Protein AF-A0A925JSK7-F1 (afdb_monomer)

Radius of gyration: 20.41 Å; Cα contacts (8 Å, |Δi|>4): 545; chains: 1; bounding box: 51×41×59 Å

Solvent-accessible surface area (backbone atoms only — not comparable to full-atom values): 15254 Å² total; per-residue (Å²): 128,76,45,33,25,52,33,40,41,37,34,35,36,38,46,27,36,40,36,61,66,52,42,50,71,75,46,46,85,48,55,51,93,90,57,54,76,68,68,18,44,66,57,34,45,57,67,43,65,40,79,94,23,38,56,38,39,79,72,46,48,51,54,38,81,50,57,44,69,53,71,48,89,87,26,69,54,21,69,78,42,66,89,51,56,73,70,52,44,47,40,53,33,35,51,59,60,102,77,68,61,91,90,71,78,76,41,43,21,44,33,28,32,46,57,76,52,87,84,46,49,42,33,45,34,39,31,28,63,79,71,52,68,53,74,40,39,51,77,46,40,37,38,37,43,34,68,87,31,43,33,36,44,34,47,26,34,43,51,62,72,41,50,43,69,54,55,43,45,50,59,60,35,71,23,44,44,39,61,93,40,65,62,40,26,71,68,41,72,27,49,32,33,40,38,33,34,41,32,48,83,92,48,73,45,78,48,32,61,31,70,57,85,65,60,56,61,52,94,89,36,75,48,63,33,45,48,61,49,28,76,42,19,62,54,48,65,91,74,52,26,42,50,70,72,49,81,53,43,33,51,64,50,62,50,74,43,66,36,73,89,40,52,62,87,69,37,87,81,35,70,67,42,54,55,50,57,67,56,58,94

Structure (mmCIF, N/CA/C/O backbone):
data_AF-A0A925JSK7-F1
#
_entry.id   AF-A0A925JSK7-F1
#
loop_
_atom_site.group_PDB
_atom_site.id
_atom_site.type_symbol
_atom_site.label_atom_id
_atom_site.label_alt_id
_atom_site.label_comp_id
_atom_site.label_asym_id
_atom_site.label_entity_id
_atom_site.label_seq_id
_atom_site.pdbx_PDB_ins_code
_atom_site.Cartn_x
_atom_site.Cartn_y
_atom_site.Cartn_z
_atom_site.occupancy
_atom_site.B_iso_or_equiv
_atom_site.auth_seq_id
_atom_site.auth_comp_id
_atom_site.auth_asym_id
_atom_site.auth_atom_id
_atom_site.pdbx_PDB_model_num
ATOM 1 N N . MET A 1 1 ? -20.569 -0.096 26.406 1.00 60.56 1 MET A N 1
ATOM 2 C CA . MET A 1 1 ? -20.141 -1.317 25.693 1.00 60.56 1 MET A CA 1
ATOM 3 C C . MET A 1 1 ? -19.341 -0.853 24.487 1.00 60.56 1 MET A C 1
ATOM 5 O O . MET A 1 1 ? -19.801 0.066 23.822 1.00 60.56 1 MET A O 1
ATOM 9 N N . THR A 1 2 ? -18.126 -1.355 24.278 1.00 86.38 2 THR A N 1
ATOM 10 C CA . THR A 1 2 ? -17.277 -0.913 23.158 1.00 86.38 2 THR A CA 1
ATOM 11 C C . THR A 1 2 ? -17.566 -1.799 21.955 1.00 86.38 2 THR A C 1
ATOM 13 O O . THR A 1 2 ? -17.358 -3.004 22.052 1.00 86.38 2 THR A O 1
ATOM 16 N N . ILE A 1 3 ? -18.037 -1.217 20.849 1.00 91.69 3 ILE A N 1
ATOM 17 C CA . ILE A 1 3 ? -18.272 -1.946 19.593 1.00 91.69 3 ILE A CA 1
ATOM 18 C C . ILE A 1 3 ? -16.942 -2.524 19.097 1.00 91.69 3 ILE A C 1
ATOM 20 O O . ILE A 1 3 ? -15.920 -1.824 19.086 1.00 91.69 3 ILE A O 1
ATOM 24 N N . ARG A 1 4 ? -16.955 -3.791 18.682 1.00 95.25 4 ARG A N 1
ATOM 25 C CA . ARG A 1 4 ? -15.786 -4.496 18.146 1.00 95.25 4 ARG A CA 1
ATOM 26 C C . ARG A 1 4 ? -16.007 -4.893 16.693 1.00 95.25 4 ARG A C 1
ATOM 28 O O . ARG A 1 4 ? -17.131 -5.162 16.273 1.00 95.25 4 ARG A O 1
ATOM 35 N N . ALA A 1 5 ? -14.918 -4.923 15.940 1.00 94.12 5 ALA A N 1
ATOM 36 C CA . ALA A 1 5 ? -14.865 -5.545 14.631 1.00 94.12 5 ALA A CA 1
ATOM 37 C C . ALA A 1 5 ? -14.306 -6.963 14.783 1.00 94.12 5 ALA A C 1
ATOM 39 O O . ALA A 1 5 ? -13.197 -7.139 15.287 1.00 94.12 5 ALA A O 1
ATOM 40 N N . GLU A 1 6 ? -15.057 -7.962 14.322 1.00 95.62 6 GLU A N 1
ATOM 41 C CA . GLU A 1 6 ? -14.565 -9.337 14.190 1.00 95.62 6 GLU A CA 1
ATOM 42 C C . GLU A 1 6 ? -13.464 -9.408 13.131 1.00 95.62 6 GLU A C 1
ATOM 44 O O . GLU A 1 6 ? -12.474 -10.122 13.296 1.00 95.62 6 GLU A O 1
ATOM 49 N N . HIS A 1 7 ? -13.628 -8.637 12.053 1.00 95.50 7 HIS A N 1
ATOM 50 C CA . HIS A 1 7 ? -12.700 -8.599 10.936 1.00 95.50 7 HIS A CA 1
ATOM 51 C C . HIS A 1 7 ? -12.673 -7.217 10.282 1.00 95.50 7 HIS A C 1
ATOM 53 O O . HIS A 1 7 ? -13.720 -6.633 9.998 1.00 95.50 7 HIS A O 1
ATOM 59 N N . LEU A 1 8 ? -11.466 -6.732 10.012 1.00 94.94 8 LEU A N 1
ATOM 60 C CA . LEU A 1 8 ? -11.157 -5.574 9.188 1.00 94.94 8 LEU A CA 1
ATOM 61 C C . LEU A 1 8 ? -10.333 -6.048 7.993 1.00 94.94 8 LEU A C 1
ATOM 63 O O . LEU A 1 8 ? -9.310 -6.694 8.188 1.00 94.94 8 LEU A O 1
ATOM 67 N N . HIS A 1 9 ? -10.728 -5.655 6.786 1.00 95.06 9 HIS A N 1
ATOM 68 C CA . HIS A 1 9 ? -9.889 -5.741 5.596 1.00 95.06 9 HIS A CA 1
ATOM 69 C C . HIS A 1 9 ? -9.948 -4.406 4.860 1.00 95.06 9 HIS A C 1
ATOM 71 O O . HIS A 1 9 ? -10.989 -4.038 4.317 1.00 95.06 9 HIS A O 1
ATOM 77 N N . THR A 1 10 ? -8.833 -3.681 4.831 1.00 93.56 10 THR A N 1
ATOM 78 C CA . THR A 1 10 ? -8.739 -2.377 4.168 1.00 93.56 10 THR A CA 1
ATOM 79 C C . THR A 1 10 ? -7.712 -2.404 3.051 1.00 93.56 10 THR A C 1
ATOM 81 O O . THR A 1 10 ? -6.590 -2.855 3.244 1.00 93.56 10 THR A O 1
ATOM 84 N N . TYR A 1 11 ? -8.079 -1.850 1.901 1.00 93.62 11 TYR A N 1
ATOM 85 C CA . TYR A 1 11 ? -7.196 -1.563 0.782 1.00 93.62 11 TYR A CA 1
ATOM 86 C C . TYR A 1 11 ? -6.909 -0.062 0.747 1.00 93.62 11 TYR A C 1
ATOM 88 O O . TYR A 1 11 ? -7.823 0.749 0.581 1.00 93.62 11 TYR A O 1
ATOM 96 N N . PHE A 1 12 ? -5.636 0.303 0.873 1.00 93.69 12 PHE A N 1
ATOM 97 C CA . PHE A 1 12 ? -5.154 1.658 0.635 1.00 93.69 12 PHE A CA 1
ATOM 98 C C . PHE A 1 12 ? -4.687 1.754 -0.812 1.00 93.69 12 PHE A C 1
ATOM 100 O O . PHE A 1 12 ? -3.711 1.113 -1.203 1.00 93.69 12 PHE A O 1
ATOM 107 N N . LEU A 1 13 ? -5.416 2.524 -1.615 1.00 92.94 13 LEU A N 1
ATOM 108 C CA . LEU A 1 13 ? -5.152 2.716 -3.033 1.00 92.94 13 LEU A CA 1
ATOM 109 C C . LEU A 1 13 ? -4.464 4.062 -3.231 1.00 92.94 13 LEU A C 1
ATOM 111 O O . LEU A 1 13 ? -5.067 5.121 -3.050 1.00 92.94 13 LEU A O 1
ATOM 115 N N . LEU A 1 14 ? -3.196 4.011 -3.606 1.00 92.88 14 LEU A N 1
ATOM 116 C CA . LEU A 1 14 ? -2.387 5.167 -3.937 1.00 92.88 14 LEU A CA 1
ATOM 117 C C . LEU A 1 14 ? -2.312 5.321 -5.457 1.00 92.88 14 LEU A C 1
ATOM 119 O O . LEU A 1 14 ? -1.554 4.587 -6.098 1.00 92.88 14 LEU A O 1
ATOM 123 N N . PRO A 1 15 ? -3.050 6.269 -6.047 1.00 92.06 15 PRO A N 1
ATOM 124 C CA . PRO A 1 15 ? -2.839 6.640 -7.431 1.00 92.06 15 PRO A CA 1
ATOM 125 C C . PRO A 1 15 ? -1.613 7.550 -7.561 1.00 92.06 15 PRO A C 1
ATOM 127 O O . PRO A 1 15 ? -1.405 8.473 -6.769 1.00 92.06 15 PRO A O 1
ATOM 130 N N . PHE A 1 16 ? -0.818 7.312 -8.592 1.00 93.69 16 PHE A N 1
ATOM 131 C CA . PHE A 1 16 ? 0.353 8.108 -8.937 1.00 93.69 16 PHE A CA 1
ATOM 132 C C . PHE A 1 16 ? 0.482 8.227 -10.459 1.00 93.69 16 PHE A C 1
ATOM 134 O O . PHE A 1 16 ? -0.132 7.467 -11.206 1.00 93.69 16 PHE A O 1
ATOM 141 N N . SER A 1 17 ? 1.239 9.213 -10.917 1.00 93.81 17 SER A N 1
ATOM 142 C CA . SER A 1 17 ? 1.549 9.453 -12.320 1.00 93.81 17 SER A CA 1
ATOM 143 C C . SER A 1 17 ? 3.041 9.265 -12.509 1.00 93.81 17 SER A C 1
ATOM 145 O O . SER A 1 17 ? 3.826 9.805 -11.736 1.00 93.81 17 SER A O 1
ATOM 147 N N . ILE A 1 18 ? 3.421 8.477 -13.505 1.00 95.19 18 ILE A N 1
ATOM 148 C CA . ILE A 1 18 ? 4.803 8.282 -13.925 1.00 95.19 18 ILE A CA 1
ATOM 149 C C . ILE A 1 18 ? 5.112 9.311 -15.006 1.00 95.19 18 ILE A C 1
ATOM 151 O O . ILE A 1 18 ? 4.410 9.374 -16.022 1.00 95.19 18 ILE A O 1
ATOM 155 N N . ASP A 1 19 ? 6.190 10.066 -14.816 1.00 94.19 19 ASP A N 1
ATOM 156 C CA . ASP A 1 19 ? 6.771 10.856 -15.891 1.00 94.19 19 ASP A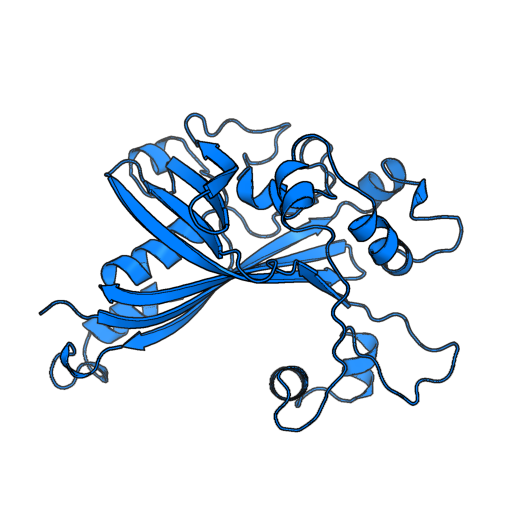 CA 1
ATOM 157 C C . ASP A 1 19 ? 7.523 9.912 -16.833 1.00 94.19 19 ASP A C 1
ATOM 159 O O . ASP A 1 19 ? 8.645 9.468 -16.581 1.00 94.19 19 ASP A O 1
ATOM 163 N N . LYS A 1 20 ? 6.856 9.553 -17.931 1.00 92.19 20 LYS A N 1
ATOM 164 C CA . LYS A 1 20 ? 7.416 8.640 -18.928 1.00 92.19 20 LYS A CA 1
ATOM 165 C C . LYS A 1 20 ? 8.646 9.222 -19.613 1.00 92.19 20 LYS A C 1
ATOM 167 O O . LYS A 1 20 ? 9.502 8.445 -20.012 1.00 92.19 20 LYS A O 1
ATOM 172 N N . GLU A 1 21 ? 8.723 10.537 -19.794 1.00 91.31 21 GLU A N 1
ATOM 173 C CA . GLU A 1 21 ? 9.876 11.156 -20.450 1.00 91.31 21 GLU A CA 1
ATOM 174 C C . GLU A 1 21 ? 11.100 11.042 -19.544 1.00 91.31 21 GLU A C 1
ATOM 176 O O . GLU A 1 21 ? 12.123 10.520 -19.988 1.00 91.31 21 GLU A O 1
ATOM 181 N N . ALA A 1 22 ? 10.946 11.383 -18.261 1.00 92.56 22 ALA A N 1
ATOM 182 C CA . ALA A 1 22 ? 11.997 11.215 -17.260 1.00 92.56 22 ALA A CA 1
ATOM 183 C C . ALA A 1 22 ? 12.446 9.748 -17.139 1.00 92.56 22 ALA A C 1
ATOM 185 O O . ALA A 1 22 ? 13.637 9.456 -17.208 1.00 92.56 22 ALA A O 1
ATOM 186 N N . VAL A 1 23 ? 11.508 8.795 -17.046 1.00 92.88 23 VAL A N 1
ATOM 187 C CA . VAL A 1 23 ? 11.852 7.363 -16.953 1.00 92.88 23 VAL A CA 1
ATOM 188 C C . VAL A 1 23 ? 12.575 6.858 -18.205 1.00 92.88 23 VAL A C 1
ATOM 190 O O . VAL A 1 23 ? 13.520 6.080 -18.091 1.00 92.88 23 VAL A O 1
ATOM 193 N N . LEU A 1 24 ? 12.153 7.276 -19.402 1.00 90.94 24 LEU A N 1
ATOM 194 C CA . LEU A 1 24 ? 12.794 6.857 -20.652 1.00 90.94 24 LEU A CA 1
ATOM 195 C C . LEU A 1 24 ? 14.204 7.443 -20.811 1.00 90.94 24 LEU A C 1
ATOM 197 O O . LEU A 1 24 ? 15.066 6.781 -21.391 1.00 90.94 24 LEU A O 1
ATOM 201 N N . GLU A 1 25 ? 14.438 8.658 -20.312 1.00 91.31 25 GLU A N 1
ATOM 202 C CA . GLU A 1 25 ? 15.768 9.273 -20.264 1.00 91.31 25 GLU A CA 1
ATOM 203 C C . GLU A 1 25 ? 16.678 8.575 -19.242 1.00 91.31 25 GLU A C 1
ATOM 205 O O . GLU A 1 25 ? 17.853 8.327 -19.521 1.00 91.31 25 GLU A O 1
ATOM 210 N N . ASP A 1 26 ? 16.122 8.212 -18.086 1.00 90.88 26 ASP A N 1
ATOM 211 C CA . ASP A 1 26 ? 16.878 7.710 -16.941 1.00 90.88 26 ASP A CA 1
ATOM 212 C C . ASP A 1 26 ? 17.165 6.209 -16.999 1.00 90.88 26 ASP A C 1
ATOM 214 O O . ASP A 1 26 ? 18.179 5.765 -16.454 1.00 90.88 26 ASP A O 1
ATOM 218 N N . HIS A 1 27 ? 16.304 5.446 -17.678 1.00 91.50 27 HIS A N 1
ATOM 219 C CA . HIS A 1 27 ? 16.385 3.986 -17.789 1.00 91.50 27 HIS A CA 1
ATOM 220 C C . HIS A 1 27 ? 16.267 3.496 -19.250 1.00 91.50 27 HIS A C 1
ATOM 222 O O . HIS A 1 27 ? 15.427 2.637 -19.567 1.00 91.50 27 HIS A O 1
ATOM 228 N N . PRO A 1 28 ? 17.091 4.014 -20.185 1.00 91.00 28 PRO A N 1
ATOM 229 C CA . PRO A 1 28 ? 16.975 3.712 -21.613 1.00 91.00 28 PRO A CA 1
ATOM 230 C C . PRO A 1 28 ? 17.219 2.230 -21.946 1.00 91.00 28 PRO A C 1
ATOM 232 O O . PRO A 1 28 ? 16.828 1.749 -23.012 1.00 91.00 28 PRO A O 1
ATOM 235 N N . GLU A 1 29 ? 17.859 1.468 -21.057 1.00 91.12 29 GLU A N 1
ATOM 236 C CA . GLU A 1 29 ? 18.175 0.055 -21.253 1.00 91.12 29 GLU A CA 1
ATOM 237 C C . GLU A 1 29 ? 16.942 -0.858 -21.351 1.00 91.12 29 GLU A C 1
ATOM 239 O O . GLU A 1 29 ? 17.018 -1.899 -22.017 1.00 91.12 29 GLU A O 1
ATOM 244 N N . PHE A 1 30 ? 15.810 -0.477 -20.745 1.00 89.75 30 PHE A N 1
ATOM 245 C CA . PHE A 1 30 ? 14.577 -1.277 -20.755 1.00 89.75 30 PHE A CA 1
ATOM 246 C C . PHE A 1 30 ? 13.696 -0.989 -21.986 1.00 89.75 30 PHE A C 1
ATOM 248 O O . PHE A 1 30 ? 12.988 -1.880 -22.475 1.00 89.75 30 PHE A O 1
ATOM 255 N N . TRP A 1 31 ? 13.817 0.209 -22.569 1.00 88.62 31 TRP A N 1
ATOM 256 C CA . TRP A 1 31 ? 13.075 0.652 -23.755 1.00 88.62 31 TRP A CA 1
ATOM 257 C C . TRP A 1 31 ? 13.986 0.813 -24.975 1.00 88.62 31 TRP A C 1
ATOM 259 O O . TRP A 1 31 ? 14.295 1.907 -25.440 1.00 88.62 31 TRP A O 1
ATOM 269 N N . LYS A 1 32 ? 14.388 -0.326 -25.550 1.00 78.81 32 LYS A N 1
ATOM 270 C CA . LYS A 1 32 ? 15.082 -0.364 -26.848 1.00 78.81 32 LYS A CA 1
ATOM 271 C C . LYS A 1 32 ? 14.172 0.141 -27.975 1.00 78.81 32 LYS A C 1
ATOM 273 O O . LYS A 1 32 ? 12.955 -0.036 -27.924 1.00 78.81 32 LYS A O 1
ATOM 278 N N . ALA A 1 33 ? 14.781 0.709 -29.019 1.00 70.75 33 ALA A N 1
ATOM 279 C CA . ALA A 1 33 ? 14.084 1.302 -30.162 1.00 70.75 33 ALA A CA 1
ATOM 280 C C . ALA A 1 33 ? 12.948 0.406 -30.701 1.00 70.75 33 ALA A C 1
ATOM 282 O O . ALA A 1 33 ? 13.185 -0.731 -31.111 1.00 70.75 33 ALA A O 1
ATOM 283 N N . GLY A 1 34 ? 11.723 0.943 -30.704 1.00 64.81 34 GLY A N 1
ATOM 284 C CA . GLY A 1 34 ? 10.525 0.288 -31.239 1.00 64.81 34 GLY A CA 1
ATOM 285 C C . GLY A 1 34 ? 9.651 -0.464 -30.227 1.00 64.81 34 GLY A C 1
ATOM 286 O O . GLY A 1 34 ? 8.607 -0.964 -30.633 1.00 64.81 34 GLY A O 1
ATOM 287 N N . ARG A 1 35 ? 10.029 -0.539 -28.942 1.00 75.38 35 ARG A N 1
ATOM 288 C CA . ARG A 1 35 ? 9.156 -1.063 -27.871 1.00 75.38 35 ARG A CA 1
ATOM 289 C C . ARG A 1 35 ? 8.123 -0.025 -27.438 1.00 75.38 35 ARG A C 1
ATOM 291 O O . ARG A 1 35 ? 8.456 1.155 -27.320 1.00 75.38 35 ARG A O 1
ATOM 298 N N . SER A 1 36 ? 6.894 -0.458 -27.162 1.00 80.25 36 SER A N 1
ATOM 299 C CA . SER A 1 36 ? 5.911 0.416 -26.521 1.00 80.25 36 SER A CA 1
ATOM 300 C C . SER A 1 36 ? 6.245 0.627 -25.042 1.00 80.25 36 SER A C 1
ATOM 302 O O . SER A 1 36 ? 7.051 -0.095 -24.451 1.00 80.25 36 SER A O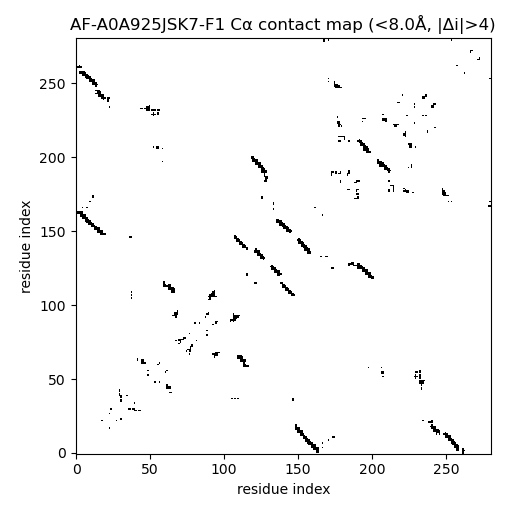 1
ATOM 304 N N . TRP A 1 37 ? 5.608 1.625 -24.420 1.00 84.81 37 TRP A N 1
ATOM 305 C CA . TRP A 1 37 ? 5.747 1.885 -22.983 1.00 84.81 37 TRP A CA 1
ATOM 306 C C . TRP A 1 37 ? 5.519 0.616 -22.149 1.00 84.81 37 TRP A C 1
ATOM 308 O O . TRP A 1 37 ? 6.332 0.273 -21.297 1.00 84.81 37 TRP A O 1
ATOM 318 N N . LEU A 1 38 ? 4.454 -0.127 -22.445 1.00 84.12 38 LEU A N 1
ATOM 319 C CA . LEU A 1 38 ? 4.066 -1.309 -21.680 1.00 84.12 38 LEU A CA 1
ATOM 320 C C . LEU A 1 38 ? 5.013 -2.497 -21.864 1.00 84.12 38 LEU A C 1
ATOM 322 O O . LEU A 1 38 ? 5.109 -3.326 -20.962 1.00 84.12 38 LEU A O 1
ATOM 326 N N . ASP A 1 39 ? 5.695 -2.589 -23.006 1.00 82.00 39 ASP A N 1
ATOM 327 C CA . ASP A 1 39 ? 6.624 -3.686 -23.294 1.00 82.00 39 ASP A CA 1
ATOM 328 C C . ASP A 1 39 ? 7.885 -3.626 -22.428 1.00 82.00 39 ASP A C 1
ATOM 330 O O . ASP A 1 39 ? 8.466 -4.663 -22.115 1.00 82.00 39 ASP A O 1
ATOM 334 N N . GLY A 1 40 ? 8.318 -2.423 -22.041 1.00 87.56 40 GLY A N 1
ATOM 335 C CA . GLY A 1 40 ? 9.474 -2.247 -21.161 1.00 87.56 40 GLY A CA 1
ATOM 336 C C . GLY A 1 40 ? 9.149 -2.385 -19.673 1.00 87.56 40 GLY A C 1
ATOM 337 O O . GLY A 1 40 ? 10.064 -2.622 -18.891 1.00 87.56 40 GLY A O 1
ATOM 338 N N . LEU A 1 41 ? 7.870 -2.305 -19.273 1.00 90.62 41 LEU A N 1
ATOM 339 C CA . LEU A 1 41 ? 7.478 -2.361 -17.858 1.00 90.62 41 LEU A CA 1
ATOM 340 C C . LEU A 1 41 ? 7.888 -3.672 -17.185 1.00 90.62 41 LEU A C 1
ATOM 342 O O . LEU A 1 41 ? 8.411 -3.642 -16.077 1.00 90.62 41 LEU A O 1
ATOM 346 N N . ASP A 1 42 ? 7.675 -4.815 -17.840 1.00 89.75 42 ASP A N 1
ATOM 347 C CA . ASP A 1 42 ? 7.987 -6.121 -17.244 1.00 89.75 42 ASP A CA 1
ATOM 348 C C . ASP A 1 42 ? 9.494 -6.251 -16.948 1.00 89.75 42 ASP A C 1
ATOM 350 O O . ASP A 1 42 ? 9.875 -6.683 -15.859 1.00 89.75 42 ASP A O 1
ATOM 354 N N . ASP A 1 43 ? 10.346 -5.814 -17.882 1.00 90.50 43 ASP A N 1
ATOM 355 C CA . ASP A 1 43 ? 11.805 -5.821 -17.715 1.00 90.50 43 ASP A CA 1
ATOM 356 C C . ASP A 1 43 ? 12.251 -4.785 -16.663 1.00 90.50 43 ASP A C 1
ATOM 358 O O . ASP A 1 43 ? 13.115 -5.072 -15.830 1.00 90.50 43 ASP A O 1
ATOM 362 N N . TRP A 1 44 ? 11.636 -3.598 -16.666 1.00 93.00 44 TRP A N 1
ATOM 363 C CA . TRP A 1 44 ? 11.943 -2.512 -15.735 1.00 93.00 44 TRP A CA 1
ATOM 364 C C . TRP A 1 44 ? 11.594 -2.880 -14.293 1.00 93.00 44 TRP A C 1
ATOM 366 O O . TRP A 1 44 ? 12.454 -2.811 -13.420 1.00 93.00 44 TRP A O 1
ATOM 376 N N . LEU A 1 45 ? 10.381 -3.376 -14.033 1.00 93.00 45 LEU A N 1
ATOM 377 C CA . LEU A 1 45 ? 9.956 -3.795 -12.692 1.00 93.00 45 LEU A CA 1
ATOM 378 C C . LEU A 1 45 ? 10.734 -5.018 -12.176 1.00 93.00 45 LEU A C 1
ATOM 380 O O . LEU A 1 45 ? 10.844 -5.209 -10.963 1.00 93.00 45 LEU A O 1
ATOM 384 N N . ALA A 1 46 ? 11.276 -5.845 -13.074 1.00 88.88 46 ALA A N 1
ATOM 385 C CA . ALA A 1 46 ? 12.113 -6.984 -12.709 1.00 88.88 46 ALA A CA 1
ATOM 386 C C . ALA A 1 46 ? 13.564 -6.595 -12.373 1.00 88.88 46 ALA A C 1
ATOM 388 O O . ALA A 1 46 ? 14.210 -7.295 -11.588 1.00 88.88 46 ALA A O 1
ATOM 389 N N . GLY A 1 47 ? 14.088 -5.524 -12.980 1.00 83.06 47 GLY A N 1
ATOM 390 C CA . GLY A 1 47 ? 15.515 -5.191 -12.950 1.00 83.06 47 GLY A CA 1
ATOM 391 C C . GLY A 1 47 ? 15.885 -3.884 -12.247 1.00 83.06 47 GLY A C 1
ATOM 392 O O . GLY A 1 47 ? 16.967 -3.804 -11.659 1.00 83.06 47 GLY A O 1
ATOM 393 N N . ALA A 1 48 ? 15.026 -2.866 -12.287 1.00 88.06 48 ALA A N 1
ATOM 394 C CA . ALA A 1 48 ? 15.326 -1.552 -11.734 1.00 88.06 48 ALA A CA 1
ATOM 395 C C . ALA A 1 48 ? 15.135 -1.528 -10.218 1.00 88.06 48 ALA A C 1
ATOM 397 O O . ALA A 1 48 ? 14.063 -1.814 -9.684 1.00 88.06 48 ALA A O 1
ATOM 398 N N . VAL A 1 49 ? 16.207 -1.166 -9.513 1.00 87.94 49 VAL A N 1
ATOM 399 C CA . VAL A 1 49 ? 16.202 -1.024 -8.057 1.00 87.94 49 VAL A CA 1
ATOM 400 C C . VAL A 1 49 ? 17.034 0.184 -7.670 1.00 87.94 49 VAL A C 1
ATOM 402 O O . VAL A 1 49 ? 18.271 0.150 -7.708 1.00 87.94 49 VAL A O 1
ATOM 405 N N . HIS A 1 50 ? 16.363 1.233 -7.209 1.00 84.19 50 HIS A N 1
ATOM 406 C CA . HIS A 1 50 ? 17.024 2.395 -6.641 1.00 84.19 50 HIS A CA 1
ATOM 407 C C . HIS A 1 50 ? 17.690 2.045 -5.317 1.00 84.19 50 HIS A C 1
ATOM 409 O O . HIS A 1 50 ? 17.103 1.423 -4.426 1.00 84.19 50 HIS A O 1
ATOM 415 N N . ARG A 1 51 ? 18.953 2.466 -5.166 1.00 77.00 51 ARG A N 1
ATOM 416 C CA . ARG A 1 51 ? 19.792 2.100 -4.009 1.00 77.00 51 ARG A CA 1
ATOM 417 C C . ARG A 1 51 ? 19.155 2.483 -2.673 1.00 77.00 51 ARG A C 1
ATOM 419 O O . ARG A 1 51 ? 19.308 1.737 -1.711 1.00 77.00 51 ARG A O 1
ATOM 426 N N . GLY A 1 52 ? 18.423 3.599 -2.629 1.00 76.88 52 GLY A N 1
ATOM 427 C CA . GLY A 1 52 ? 17.737 4.079 -1.425 1.00 76.88 52 GLY A CA 1
ATOM 428 C C . GLY A 1 52 ? 16.609 3.169 -0.927 1.00 76.88 52 GLY A C 1
ATOM 429 O O . GLY A 1 52 ? 16.249 3.244 0.243 1.00 76.88 52 GLY A O 1
ATOM 430 N N . TYR A 1 53 ? 16.086 2.281 -1.776 1.00 83.06 53 TYR A N 1
ATOM 431 C CA . TYR A 1 53 ? 14.905 1.455 -1.491 1.00 83.06 53 TYR A CA 1
ATOM 432 C C . TYR A 1 53 ? 15.183 -0.053 -1.574 1.00 83.06 53 TYR A C 1
ATOM 434 O O . TYR A 1 53 ? 14.274 -0.879 -1.494 1.00 83.06 53 TYR A O 1
ATOM 442 N N . ARG A 1 54 ? 16.461 -0.428 -1.684 1.00 87.19 54 ARG A N 1
ATOM 443 C CA . ARG A 1 54 ? 16.913 -1.806 -1.914 1.00 87.19 54 ARG A CA 1
ATOM 444 C C . ARG A 1 54 ? 16.485 -2.803 -0.828 1.00 87.19 54 ARG A C 1
ATOM 446 O O . ARG A 1 54 ? 16.279 -3.967 -1.140 1.00 87.19 54 ARG A O 1
ATOM 453 N N . SER A 1 55 ? 16.286 -2.361 0.416 1.00 91.88 55 SER A N 1
ATOM 454 C CA . SER A 1 55 ? 15.898 -3.246 1.528 1.00 91.88 55 SER A CA 1
ATOM 455 C C . SER A 1 55 ? 14.592 -4.008 1.264 1.00 91.88 55 SER A C 1
ATOM 457 O O . SER A 1 55 ? 14.515 -5.209 1.531 1.00 91.88 55 SER A O 1
ATOM 459 N N . VAL A 1 56 ? 13.582 -3.344 0.687 1.00 92.94 56 VAL A N 1
ATOM 460 C CA . VAL A 1 56 ? 12.311 -3.992 0.323 1.00 92.94 56 VAL A CA 1
ATOM 461 C C . VAL A 1 56 ? 12.533 -5.030 -0.773 1.00 92.94 56 VAL A C 1
ATOM 463 O O . VAL A 1 56 ? 12.089 -6.167 -0.625 1.00 92.94 56 VAL A O 1
ATOM 466 N N . PHE A 1 57 ? 13.275 -4.674 -1.823 1.00 93.62 57 PHE A N 1
ATOM 467 C CA . PHE A 1 57 ? 13.613 -5.593 -2.910 1.00 93.62 57 PHE A CA 1
ATOM 468 C C . PHE A 1 57 ? 14.384 -6.825 -2.413 1.00 93.62 57 PHE A C 1
ATOM 470 O O . PHE A 1 57 ? 14.042 -7.948 -2.766 1.00 93.62 57 PHE A O 1
ATOM 477 N N . ASP A 1 58 ? 15.377 -6.652 -1.540 1.00 93.50 58 ASP A N 1
ATOM 478 C CA . ASP A 1 58 ? 16.194 -7.763 -1.039 1.00 93.50 58 ASP A CA 1
ATOM 479 C C . ASP A 1 58 ? 15.374 -8.768 -0.195 1.00 93.50 58 ASP A C 1
ATOM 481 O O . ASP A 1 58 ? 15.722 -9.948 -0.119 1.00 93.50 58 ASP A O 1
ATOM 485 N N . HIS A 1 59 ? 14.272 -8.328 0.430 1.00 94.25 59 HIS A N 1
ATOM 486 C CA . HIS A 1 59 ? 13.440 -9.178 1.291 1.00 94.25 59 HIS A CA 1
ATOM 487 C C . HIS A 1 59 ? 12.161 -9.703 0.628 1.00 94.25 59 HIS A C 1
ATOM 489 O O . HIS A 1 59 ? 11.739 -10.811 0.975 1.00 94.25 59 HIS A O 1
ATOM 495 N N . LEU A 1 60 ? 11.542 -8.934 -0.273 1.00 93.62 60 LEU A N 1
ATOM 496 C CA . LEU A 1 60 ? 10.287 -9.279 -0.960 1.00 93.62 60 LEU A CA 1
ATOM 497 C C . LEU A 1 60 ? 10.495 -9.679 -2.431 1.00 93.62 60 LEU A C 1
ATOM 499 O O . LEU A 1 60 ? 9.679 -10.406 -2.994 1.00 93.62 60 LEU A O 1
ATOM 503 N N . GLY A 1 61 ? 11.603 -9.264 -3.045 1.00 93.50 61 GLY A N 1
ATOM 504 C CA . GLY A 1 61 ? 11.937 -9.529 -4.441 1.00 93.50 61 GLY A CA 1
ATOM 505 C C . GLY A 1 61 ? 11.355 -8.516 -5.429 1.00 93.50 61 GLY A C 1
ATOM 506 O O . GLY A 1 61 ? 10.975 -7.398 -5.077 1.00 93.50 61 GLY A O 1
ATOM 507 N N . ALA A 1 62 ? 11.312 -8.937 -6.694 1.00 94.25 62 ALA A N 1
ATOM 508 C CA . ALA A 1 62 ? 10.766 -8.154 -7.794 1.00 94.25 62 ALA A CA 1
ATOM 509 C C . ALA A 1 62 ? 9.227 -8.168 -7.815 1.00 94.25 62 ALA A C 1
ATOM 511 O O . ALA A 1 62 ? 8.602 -9.169 -7.444 1.00 94.25 62 ALA A O 1
ATOM 512 N N . TRP A 1 63 ? 8.622 -7.096 -8.332 1.00 95.44 63 TRP A N 1
ATOM 513 C CA . TRP A 1 63 ? 7.221 -7.111 -8.747 1.00 95.44 63 TRP A CA 1
ATOM 514 C C . TRP A 1 63 ? 7.037 -8.139 -9.866 1.00 95.44 63 TRP A C 1
ATOM 516 O O . TRP A 1 63 ? 7.814 -8.198 -10.817 1.00 95.44 63 TRP A O 1
ATOM 526 N N . LYS A 1 64 ? 6.008 -8.977 -9.747 1.00 92.94 64 LYS A N 1
ATOM 527 C CA . LYS A 1 64 ? 5.722 -10.054 -10.698 1.00 92.94 64 LYS A CA 1
ATOM 528 C C . LYS A 1 64 ? 4.425 -9.768 -11.416 1.00 92.94 64 LYS A C 1
ATOM 530 O O . LYS A 1 64 ? 3.420 -9.479 -10.771 1.00 92.94 64 LYS A O 1
ATOM 535 N N . ARG A 1 65 ? 4.431 -9.897 -12.739 1.00 90.12 65 ARG A N 1
ATOM 536 C CA . ARG A 1 65 ? 3.217 -9.739 -13.535 1.00 90.12 65 ARG A CA 1
ATOM 537 C C . ARG A 1 65 ? 2.157 -10.750 -13.103 1.00 90.12 65 ARG A C 1
ATOM 539 O O . ARG A 1 65 ? 2.431 -11.943 -12.974 1.00 90.12 65 ARG A O 1
ATOM 546 N N . HIS A 1 66 ? 0.949 -10.257 -12.878 1.00 84.88 66 HIS A N 1
ATOM 547 C CA . HIS A 1 66 ? -0.196 -11.013 -12.399 1.00 84.88 66 HIS A CA 1
ATOM 548 C C . HIS A 1 66 ? -1.397 -10.745 -13.299 1.00 84.88 66 HIS A C 1
ATOM 550 O O . HIS A 1 66 ? -2.314 -10.002 -12.958 1.00 84.88 66 HIS A O 1
ATOM 556 N N . ALA A 1 67 ? -1.359 -11.347 -14.484 1.00 77.38 67 ALA A N 1
ATOM 557 C CA . ALA A 1 67 ? -2.458 -11.258 -15.427 1.00 77.38 67 ALA A CA 1
ATOM 558 C C . ALA A 1 67 ? -3.630 -12.152 -14.993 1.00 77.38 67 ALA A C 1
ATOM 560 O O . ALA A 1 67 ? -3.443 -13.271 -14.502 1.00 77.38 67 ALA A O 1
ATOM 561 N N . TYR A 1 68 ? -4.849 -11.683 -15.239 1.00 70.44 68 TYR A N 1
ATOM 562 C CA . TYR A 1 68 ? -6.069 -12.452 -15.066 1.00 70.44 68 TYR A CA 1
ATOM 563 C C . TYR A 1 68 ? -6.072 -13.634 -16.037 1.00 70.44 68 TYR A C 1
ATOM 565 O O . TYR A 1 68 ? -6.088 -13.468 -17.258 1.00 70.44 68 TYR A O 1
ATOM 573 N N . THR A 1 69 ? -6.021 -14.839 -15.479 1.00 65.50 69 THR A N 1
ATOM 574 C CA . THR A 1 69 ? -5.941 -16.107 -16.225 1.00 65.50 69 THR A CA 1
ATOM 575 C C . THR A 1 69 ? -7.208 -16.944 -16.095 1.00 65.50 69 THR A C 1
ATOM 577 O O . THR A 1 69 ? -7.465 -17.796 -16.943 1.00 65.50 69 THR A O 1
ATOM 580 N N . ASP A 1 70 ? -8.014 -16.681 -15.066 1.00 60.53 70 ASP A N 1
ATOM 581 C CA . ASP A 1 70 ? -9.242 -17.405 -14.765 1.00 60.53 70 ASP A CA 1
ATOM 582 C C . ASP A 1 70 ? -10.440 -16.446 -14.805 1.00 60.53 70 ASP A C 1
ATOM 584 O O . ASP A 1 70 ? -10.476 -15.452 -14.082 1.00 60.53 70 ASP A O 1
ATOM 588 N N . PHE A 1 71 ? -11.420 -16.749 -15.656 1.00 62.75 71 PHE A N 1
ATOM 589 C CA . PHE A 1 71 ? -12.680 -16.012 -15.815 1.00 62.75 71 PHE A CA 1
ATOM 590 C C . PHE A 1 71 ? -13.899 -16.899 -15.516 1.00 62.75 71 PHE A C 1
ATOM 592 O O . PHE A 1 71 ? -14.975 -16.683 -16.076 1.00 62.75 71 PHE A O 1
ATOM 599 N N . THR A 1 72 ? -13.731 -17.938 -14.696 1.00 57.50 72 THR A N 1
ATOM 600 C CA . THR A 1 72 ? -14.847 -18.728 -14.160 1.00 57.50 72 THR A CA 1
ATOM 601 C C . THR A 1 72 ? -15.768 -17.861 -13.299 1.00 57.50 72 THR A C 1
ATOM 603 O O . THR A 1 72 ? -15.341 -16.840 -12.776 1.00 57.50 72 THR A O 1
ATOM 606 N N . LEU A 1 73 ? -17.040 -18.254 -13.144 1.00 52.91 73 LEU A N 1
ATOM 607 C CA . LEU A 1 73 ? -18.043 -17.508 -12.356 1.00 52.91 73 LEU A CA 1
ATOM 608 C C . LEU A 1 73 ? -17.582 -17.179 -10.922 1.00 52.91 73 LEU A C 1
ATOM 610 O O . LEU A 1 73 ? -17.985 -16.157 -10.367 1.00 52.91 73 LEU A O 1
ATOM 614 N N . ASP A 1 74 ? -16.717 -18.025 -10.364 1.00 56.12 74 ASP A N 1
ATOM 615 C CA . ASP A 1 74 ? -16.182 -17.907 -9.008 1.00 56.12 74 ASP A CA 1
ATOM 616 C C . ASP A 1 74 ? -14.844 -17.148 -8.950 1.00 56.12 74 ASP A C 1
ATOM 618 O O . ASP A 1 74 ? -14.308 -16.910 -7.867 1.00 56.12 74 ASP A O 1
ATOM 622 N N . SER A 1 75 ? -14.282 -16.752 -10.097 1.00 59.44 75 SER A N 1
ATOM 623 C CA . SER A 1 75 ? -13.014 -16.035 -10.138 1.00 59.44 75 SER A CA 1
ATOM 624 C C . SER A 1 75 ? -13.202 -14.561 -9.779 1.00 59.44 75 SER A C 1
ATOM 626 O O . SER A 1 75 ? -14.161 -13.898 -10.187 1.00 59.44 75 SER A O 1
ATOM 628 N N . ARG A 1 76 ? -12.224 -14.008 -9.054 1.00 60.38 76 ARG A N 1
ATOM 629 C CA . ARG A 1 76 ? -12.173 -12.574 -8.725 1.00 60.38 76 ARG A CA 1
ATOM 630 C C . ARG A 1 76 ? -12.237 -11.706 -9.989 1.00 60.38 76 ARG A C 1
ATOM 632 O O . ARG A 1 76 ? -12.989 -10.742 -10.042 1.00 60.38 76 ARG A O 1
ATOM 639 N N . ALA A 1 77 ? -11.542 -12.130 -11.048 1.00 59.16 77 ALA A N 1
ATOM 640 C CA . ALA A 1 77 ? -11.557 -11.462 -12.347 1.00 59.16 77 ALA A CA 1
ATOM 641 C C . ALA A 1 77 ? -12.953 -11.434 -12.984 1.00 59.16 77 ALA A C 1
ATOM 643 O O . ALA A 1 77 ? -13.325 -10.458 -13.630 1.00 59.16 77 ALA A O 1
ATOM 644 N N . TYR A 1 78 ? -13.739 -12.502 -12.834 1.00 55.16 78 TYR A N 1
ATOM 645 C CA . TYR A 1 78 ? -15.097 -12.541 -13.355 1.00 55.16 78 TYR A CA 1
ATOM 646 C C . TYR A 1 78 ? -16.018 -11.618 -12.564 1.00 55.16 78 TYR A C 1
ATOM 648 O O . TYR A 1 78 ? -16.740 -10.847 -13.185 1.00 55.16 78 TYR A O 1
ATOM 656 N N . GLN A 1 79 ? -15.977 -11.632 -11.231 1.00 61.38 79 GLN A N 1
ATOM 657 C CA . GLN A 1 79 ? -16.834 -10.754 -10.423 1.00 61.38 79 GLN A CA 1
ATOM 658 C C . GLN A 1 79 ? -16.539 -9.267 -10.666 1.00 61.38 79 GLN A C 1
ATOM 660 O O . GLN A 1 79 ? -17.472 -8.480 -10.828 1.00 61.38 79 GLN A O 1
ATOM 665 N N . ASP A 1 80 ? -15.262 -8.911 -10.810 1.00 58.91 80 ASP A N 1
ATOM 666 C CA . ASP A 1 80 ? -14.832 -7.532 -11.059 1.00 58.91 80 ASP A CA 1
ATOM 667 C C . ASP A 1 80 ? -15.127 -7.072 -12.503 1.00 58.91 80 ASP A C 1
ATOM 669 O O . ASP A 1 80 ? -15.255 -5.875 -12.770 1.00 58.91 80 ASP A O 1
ATOM 673 N N . MET A 1 81 ? -15.251 -8.005 -13.461 1.00 61.59 81 MET A N 1
ATOM 674 C CA . MET A 1 81 ? -15.270 -7.683 -14.896 1.00 61.59 81 MET A CA 1
ATOM 675 C C . MET A 1 81 ? -16.467 -8.248 -15.681 1.00 61.59 81 MET A C 1
ATOM 677 O O . MET A 1 81 ? -16.540 -8.053 -16.901 1.00 61.59 81 MET A O 1
ATOM 681 N N . ALA A 1 82 ? -17.418 -8.924 -15.023 1.00 58.06 82 ALA A N 1
ATOM 682 C CA . ALA A 1 82 ? -18.556 -9.616 -15.645 1.00 58.06 82 ALA A CA 1
ATOM 683 C C . ALA A 1 82 ? -19.378 -8.706 -16.570 1.00 58.06 82 ALA A C 1
ATOM 685 O O . ALA A 1 82 ? -19.878 -9.157 -17.601 1.00 58.06 82 ALA A O 1
ATOM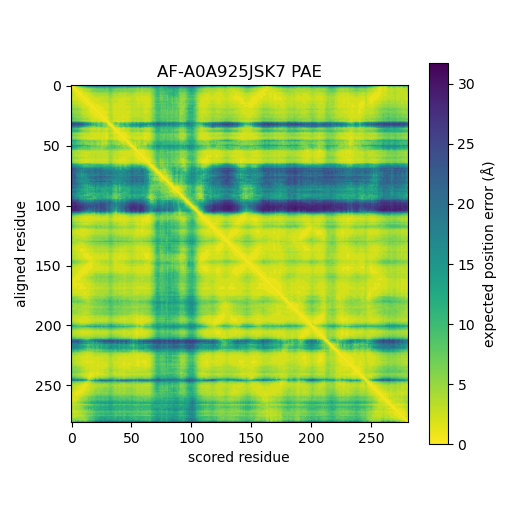 686 N N . TYR A 1 83 ? -19.454 -7.417 -16.245 1.00 56.56 83 TYR A N 1
ATOM 687 C CA . TYR A 1 83 ? -20.232 -6.422 -16.982 1.00 56.56 83 TYR A CA 1
ATOM 688 C C . TYR A 1 83 ? -19.552 -5.916 -18.265 1.00 56.56 83 TYR A C 1
ATOM 690 O O . TYR A 1 83 ? -20.214 -5.335 -19.123 1.00 56.56 83 TYR A O 1
ATOM 698 N N . PHE A 1 84 ? -18.246 -6.147 -18.443 1.00 58.19 84 PHE A N 1
ATOM 699 C CA . PHE A 1 84 ? -17.522 -5.709 -19.638 1.00 58.19 84 PHE A CA 1
ATOM 700 C C . PHE A 1 84 ? -17.577 -6.763 -20.745 1.00 58.19 84 PHE A C 1
ATOM 702 O O . PHE A 1 84 ? -17.388 -7.954 -20.493 1.00 58.19 84 PHE A O 1
ATOM 709 N N . HIS A 1 85 ? -17.766 -6.334 -21.997 1.00 63.81 85 HIS A N 1
ATOM 710 C CA . HIS A 1 85 ? -17.646 -7.222 -23.156 1.00 63.81 85 HIS A CA 1
ATOM 711 C C . HIS A 1 85 ? -16.219 -7.793 -23.253 1.00 63.81 85 HIS A C 1
ATOM 713 O O . HIS A 1 85 ? -15.247 -7.095 -22.965 1.00 63.81 85 HIS A O 1
ATOM 719 N N . ARG A 1 86 ? -16.063 -9.036 -23.724 1.00 63.88 86 ARG A N 1
ATOM 720 C CA . ARG A 1 86 ? -14.766 -9.743 -23.826 1.00 63.88 86 ARG A CA 1
ATOM 721 C C . ARG A 1 86 ? -13.665 -8.921 -24.515 1.00 63.88 86 ARG A C 1
ATOM 723 O O . ARG A 1 86 ? -12.516 -8.919 -24.090 1.00 63.88 86 ARG A O 1
ATOM 730 N N . PHE A 1 87 ? -14.032 -8.168 -25.551 1.00 59.84 87 PHE A N 1
ATOM 731 C CA . PHE A 1 87 ? -13.126 -7.250 -26.254 1.00 59.84 87 PHE A CA 1
ATOM 732 C C . PHE A 1 87 ? -12.573 -6.136 -25.349 1.00 59.84 87 PHE A C 1
ATOM 734 O O . PHE A 1 87 ? -11.385 -5.833 -25.421 1.00 59.84 87 PHE A O 1
ATOM 741 N N . VAL A 1 88 ? -13.426 -5.554 -24.498 1.00 62.16 88 VAL A N 1
ATOM 742 C CA . VAL A 1 88 ? -13.055 -4.518 -23.522 1.00 62.16 88 VAL A CA 1
ATOM 743 C C . VAL A 1 88 ? -12.155 -5.124 -22.455 1.00 62.16 88 VAL A C 1
ATOM 745 O O . VAL A 1 88 ? -11.107 -4.558 -22.174 1.00 62.16 88 VAL A O 1
ATOM 748 N N . ARG A 1 89 ? -12.492 -6.321 -21.950 1.00 67.19 89 ARG A N 1
ATOM 749 C CA . ARG A 1 89 ? -11.645 -7.060 -20.999 1.00 67.19 89 ARG A CA 1
ATOM 750 C C . ARG A 1 89 ? -10.218 -7.229 -21.528 1.00 67.19 89 ARG A C 1
ATOM 752 O O . ARG A 1 89 ? -9.277 -6.889 -20.832 1.00 67.19 89 ARG A O 1
ATOM 759 N N . ARG A 1 90 ? -10.067 -7.668 -22.782 1.00 62.53 90 ARG A N 1
ATOM 760 C CA . ARG A 1 90 ? -8.760 -7.921 -23.417 1.00 62.53 90 ARG A CA 1
ATOM 761 C C . ARG A 1 90 ? -7.954 -6.658 -23.746 1.00 62.53 90 ARG A C 1
ATOM 763 O O . ARG A 1 90 ? -6.733 -6.726 -23.773 1.00 62.53 90 ARG A O 1
ATOM 770 N N . ILE A 1 91 ? -8.608 -5.541 -24.075 1.00 63.41 91 ILE A N 1
ATOM 771 C CA . ILE A 1 91 ? -7.905 -4.283 -24.393 1.00 63.41 91 ILE A CA 1
ATOM 772 C C . ILE A 1 91 ? -7.555 -3.508 -23.135 1.00 63.41 91 ILE A C 1
ATOM 774 O O . ILE A 1 91 ? -6.503 -2.890 -23.094 1.00 63.41 91 ILE A O 1
ATOM 778 N N . PHE A 1 92 ? -8.438 -3.484 -22.142 1.00 66.12 92 PHE A N 1
ATOM 779 C CA . PHE A 1 92 ? -8.267 -2.612 -20.985 1.00 66.12 92 PHE A CA 1
ATOM 780 C C . PHE A 1 92 ? -7.637 -3.295 -19.785 1.00 66.12 92 PHE A C 1
ATOM 782 O O . PHE A 1 92 ? -7.105 -2.583 -18.948 1.00 66.12 92 PHE A O 1
ATOM 789 N N . PHE A 1 93 ? -7.702 -4.620 -19.673 1.00 70.00 93 PHE A N 1
ATOM 790 C CA . PHE A 1 93 ? -7.224 -5.342 -18.500 1.00 70.00 93 PHE A CA 1
ATOM 791 C C . PHE A 1 93 ? -6.180 -6.382 -18.897 1.00 70.00 93 PHE A C 1
ATOM 793 O O . PHE A 1 93 ? -6.261 -6.985 -19.970 1.00 70.00 93 PHE A O 1
ATOM 800 N N . ASP A 1 94 ? -5.214 -6.618 -18.007 1.00 70.31 94 ASP A N 1
ATOM 801 C CA . ASP A 1 94 ? -4.153 -7.603 -18.223 1.00 70.31 94 ASP A CA 1
ATOM 802 C C . ASP A 1 94 ? -4.728 -9.023 -18.141 1.00 70.31 94 ASP A C 1
ATOM 804 O O . ASP A 1 94 ? -4.733 -9.643 -17.084 1.00 70.31 94 ASP A O 1
ATOM 808 N N . ALA A 1 95 ? -5.288 -9.511 -19.245 1.00 68.56 95 ALA A N 1
ATOM 809 C CA . ALA A 1 95 ? -6.020 -10.768 -19.340 1.00 68.56 95 ALA A CA 1
ATOM 810 C C . ALA A 1 95 ? -5.338 -11.727 -20.326 1.00 68.56 95 ALA A C 1
ATOM 812 O O . ALA A 1 95 ? -5.142 -11.388 -21.496 1.00 68.56 95 ALA A O 1
ATOM 813 N N . ILE A 1 96 ? -5.015 -12.944 -19.880 1.00 65.62 96 ILE A N 1
ATOM 814 C CA . ILE A 1 96 ? -4.477 -14.004 -20.743 1.00 65.62 96 ILE A CA 1
ATOM 815 C C . ILE A 1 96 ? -5.642 -14.853 -21.254 1.00 65.62 96 ILE A C 1
ATOM 817 O O . ILE A 1 96 ? -6.322 -15.520 -20.478 1.00 65.62 96 ILE A O 1
ATOM 821 N N . GLU A 1 97 ? -5.856 -14.872 -22.573 1.00 62.25 97 GLU A N 1
ATOM 822 C CA . GLU A 1 97 ? -6.821 -15.773 -23.209 1.00 62.25 97 GLU A CA 1
ATOM 823 C C . GLU A 1 97 ? -6.117 -16.878 -24.016 1.00 62.25 97 GLU A C 1
ATOM 825 O O . GLU A 1 97 ? -5.307 -16.569 -24.893 1.00 62.25 97 GLU A O 1
ATOM 830 N N . PRO A 1 98 ? -6.487 -18.162 -23.840 1.00 55.66 98 PRO A N 1
ATOM 831 C CA . PRO A 1 98 ? -5.820 -19.300 -24.488 1.00 55.66 98 PRO A CA 1
ATOM 832 C C . PRO A 1 98 ? -6.018 -19.396 -26.017 1.00 55.66 98 PRO A C 1
ATOM 834 O O . PRO A 1 98 ? -5.562 -20.353 -26.636 1.00 55.66 98 PRO A O 1
ATOM 837 N N . ARG A 1 99 ? -6.708 -18.436 -26.652 1.00 54.09 99 ARG A N 1
ATOM 838 C CA . ARG A 1 99 ? -6.971 -18.401 -28.108 1.00 54.09 99 ARG A CA 1
ATOM 839 C C . ARG A 1 99 ? -6.732 -17.027 -28.747 1.00 54.09 99 ARG A C 1
ATOM 841 O O . ARG A 1 99 ? -7.348 -16.711 -29.764 1.00 54.09 99 ARG A O 1
ATOM 848 N N . ALA A 1 100 ? -5.884 -16.188 -28.157 1.00 52.47 100 ALA A N 1
ATOM 849 C CA . ALA A 1 100 ? -5.477 -14.945 -28.805 1.00 52.47 100 ALA A CA 1
ATOM 850 C C . ALA A 1 100 ? -4.576 -15.257 -30.018 1.00 52.47 100 ALA A C 1
ATOM 852 O O . ALA A 1 100 ? -3.570 -15.951 -29.884 1.00 52.47 100 ALA A O 1
ATOM 853 N N . GLN A 1 101 ? -4.951 -14.777 -31.209 1.00 49.44 101 GLN A N 1
ATOM 854 C CA . GLN A 1 101 ? -4.095 -14.859 -32.396 1.00 49.44 101 GLN A CA 1
ATOM 855 C C . GLN A 1 101 ? -2.825 -14.022 -32.186 1.00 49.44 101 GLN A C 1
ATOM 857 O O . GLN A 1 101 ? -2.890 -12.904 -31.666 1.00 49.44 101 GLN A O 1
ATOM 862 N N . ALA A 1 102 ? -1.680 -14.571 -32.599 1.00 43.22 102 ALA A N 1
ATOM 863 C CA . ALA A 1 102 ? -0.402 -13.871 -32.595 1.00 43.22 102 ALA A CA 1
ATOM 864 C C . ALA A 1 102 ? -0.507 -12.599 -33.454 1.00 43.22 102 ALA A C 1
ATOM 866 O O . ALA A 1 102 ? -0.858 -12.676 -34.629 1.00 43.22 102 ALA A O 1
ATOM 867 N N . GLY A 1 103 ? -0.226 -11.440 -32.854 1.00 52.28 103 GLY A N 1
ATOM 868 C CA . GLY A 1 103 ? -0.255 -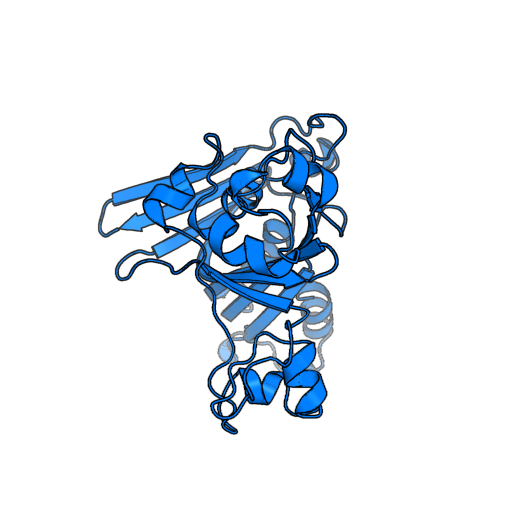10.138 -33.530 1.00 52.28 103 GLY A CA 1
ATOM 869 C C . GLY A 1 103 ? -1.379 -9.193 -33.096 1.00 52.28 103 GLY A C 1
ATOM 870 O O . GLY A 1 103 ? -1.331 -8.021 -33.452 1.00 52.28 103 GLY A O 1
ATOM 871 N N . GLU A 1 104 ? -2.349 -9.634 -32.286 1.00 50.47 104 GLU A N 1
ATOM 872 C CA . GLU A 1 104 ? -3.368 -8.734 -31.728 1.00 50.47 104 GLU A CA 1
ATOM 873 C C . GLU A 1 104 ? -3.181 -8.460 -30.220 1.00 50.47 104 GLU A C 1
ATOM 875 O O . GLU A 1 104 ? -3.512 -9.302 -29.379 1.00 50.47 104 GLU A O 1
ATOM 880 N N . LYS A 1 105 ? -2.821 -7.199 -29.930 1.00 54.94 105 LYS A N 1
ATOM 881 C CA . LYS A 1 105 ? -3.168 -6.357 -28.760 1.00 54.94 105 LYS A CA 1
ATOM 882 C C . LYS A 1 105 ? -2.254 -6.306 -27.532 1.00 54.94 105 LYS A C 1
ATOM 884 O O . LYS A 1 105 ? -2.150 -7.247 -26.750 1.00 54.94 105 LYS A O 1
ATOM 889 N N . GLU A 1 106 ? -1.772 -5.087 -27.300 1.00 59.28 106 GLU A N 1
ATOM 890 C CA . GLU A 1 106 ? -1.322 -4.551 -26.017 1.00 59.28 106 GLU A CA 1
ATOM 891 C C . GLU A 1 106 ? -2.536 -4.270 -25.114 1.00 59.28 106 GLU A C 1
ATOM 893 O O . GLU A 1 106 ? -3.493 -3.615 -25.529 1.00 59.28 106 GLU A O 1
ATOM 898 N N . SER A 1 107 ? -2.518 -4.788 -23.884 1.00 67.50 107 SER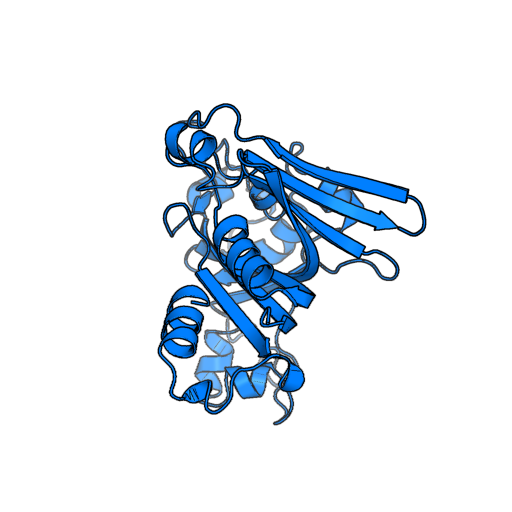 A N 1
ATOM 899 C CA . SER A 1 107 ? -3.474 -4.380 -22.848 1.00 67.50 107 SER A CA 1
ATOM 900 C C . SER A 1 107 ? -3.083 -3.000 -22.345 1.00 67.50 107 SER A C 1
ATOM 902 O O . SER A 1 107 ? -1.935 -2.823 -21.973 1.00 67.50 107 SER A O 1
ATOM 904 N N . LEU A 1 108 ? -4.018 -2.060 -22.239 1.00 79.75 108 LEU A N 1
ATOM 905 C CA . LEU A 1 108 ? -3.790 -0.709 -21.720 1.00 79.75 108 LEU A CA 1
ATOM 906 C C . LEU A 1 108 ? -3.509 -0.664 -20.209 1.00 79.75 108 LEU A C 1
ATOM 908 O O . LEU A 1 108 ? -3.232 0.413 -19.686 1.00 79.75 108 LEU A O 1
ATOM 912 N N . LEU A 1 109 ? -3.580 -1.806 -19.524 1.00 83.56 109 LEU A N 1
ATOM 913 C CA . LEU A 1 109 ? -3.252 -1.979 -18.113 1.00 83.56 109 LEU A CA 1
ATOM 914 C C . LEU A 1 109 ? -2.396 -3.233 -17.921 1.00 83.56 109 LEU A C 1
ATOM 916 O O . LEU A 1 109 ? -2.671 -4.284 -18.505 1.00 83.56 109 LEU A O 1
ATOM 920 N N . ARG A 1 110 ? -1.402 -3.142 -17.046 1.00 87.56 110 ARG A N 1
ATOM 921 C CA . ARG A 1 110 ? -0.632 -4.269 -16.520 1.00 87.56 110 ARG A CA 1
ATOM 922 C C . ARG A 1 110 ? -0.847 -4.369 -15.021 1.00 87.56 110 ARG A C 1
ATOM 924 O O . ARG A 1 110 ? -0.811 -3.356 -14.326 1.00 87.56 110 ARG A O 1
ATOM 931 N N . ALA A 1 111 ? -1.094 -5.581 -14.544 1.00 88.44 111 ALA A N 1
ATOM 932 C CA . ALA A 1 111 ? -1.255 -5.858 -13.126 1.00 88.44 111 ALA A CA 1
ATOM 933 C C . ALA A 1 111 ? -0.033 -6.623 -12.620 1.00 88.44 111 ALA A C 1
ATOM 935 O O . ALA A 1 111 ? 0.452 -7.548 -13.271 1.00 88.44 111 ALA A O 1
ATOM 936 N N . TYR A 1 112 ? 0.449 -6.246 -11.445 1.00 93.19 112 TYR A N 1
ATOM 937 C CA . TYR A 1 112 ? 1.596 -6.848 -10.787 1.00 93.19 112 TYR A CA 1
ATOM 938 C C . TYR A 1 112 ? 1.269 -7.137 -9.328 1.00 93.19 112 TYR A C 1
ATOM 940 O O . TYR A 1 112 ? 0.462 -6.450 -8.701 1.00 93.19 112 TYR A O 1
ATOM 948 N N . ILE A 1 113 ? 1.937 -8.144 -8.780 1.00 94.19 113 ILE A N 1
ATOM 949 C CA . ILE A 1 113 ? 1.921 -8.475 -7.359 1.00 94.19 113 ILE A CA 1
ATOM 950 C C . ILE A 1 113 ? 3.343 -8.463 -6.817 1.00 94.19 113 ILE A C 1
ATOM 952 O O . ILE A 1 113 ? 4.279 -8.893 -7.497 1.00 94.19 113 ILE A O 1
ATOM 956 N N . LEU A 1 114 ? 3.495 -8.018 -5.576 1.00 95.38 114 LEU A N 1
ATOM 957 C CA . LEU A 1 114 ? 4.723 -8.215 -4.819 1.00 95.38 114 LEU A CA 1
ATOM 958 C C . LEU A 1 114 ? 4.449 -9.311 -3.783 1.00 95.38 114 LEU A C 1
ATOM 960 O O . LEU A 1 114 ? 3.774 -9.048 -2.786 1.00 95.38 114 LEU A O 1
ATOM 964 N N . PRO A 1 115 ? 4.878 -10.563 -4.032 1.00 92.94 115 PRO A N 1
ATOM 965 C CA . PRO A 1 115 ? 4.528 -11.670 -3.157 1.00 92.94 115 PRO A CA 1
ATOM 966 C C . PRO A 1 115 ? 5.220 -11.522 -1.801 1.00 92.94 115 PRO A C 1
ATOM 968 O O . PRO A 1 115 ? 6.432 -11.329 -1.727 1.00 92.94 115 PRO A O 1
ATOM 971 N N . ILE A 1 116 ? 4.455 -11.683 -0.724 1.00 94.44 116 ILE A N 1
ATOM 972 C CA . ILE A 1 116 ? 5.017 -11.833 0.618 1.00 94.44 116 ILE A CA 1
ATOM 973 C C . ILE A 1 116 ? 5.548 -13.272 0.721 1.00 94.44 116 ILE A C 1
ATOM 975 O O . ILE A 1 116 ? 4.773 -14.205 0.496 1.00 94.44 116 ILE A O 1
ATOM 979 N N . PRO A 1 117 ? 6.849 -13.492 0.997 1.00 93.25 117 PRO A N 1
ATOM 980 C CA . PRO A 1 117 ? 7.405 -14.841 1.037 1.00 93.25 117 PRO A CA 1
ATOM 981 C C . PRO A 1 117 ? 6.726 -15.719 2.094 1.00 93.25 117 PRO A C 1
ATOM 983 O O . PRO A 1 117 ? 6.451 -15.259 3.202 1.00 93.25 117 PRO A O 1
ATOM 986 N N . GLU A 1 118 ? 6.513 -16.996 1.773 1.00 90.75 118 GLU A N 1
ATOM 987 C CA . GLU A 1 118 ? 5.916 -17.959 2.703 1.00 90.75 118 GLU A CA 1
ATOM 988 C C . GLU A 1 118 ? 6.680 -18.023 4.036 1.00 90.75 118 GLU A C 1
ATOM 990 O O . GLU A 1 118 ? 7.911 -17.940 4.085 1.00 90.75 118 GLU A O 1
ATOM 995 N N . GLY A 1 119 ? 5.937 -18.159 5.137 1.00 91.62 119 GLY A N 1
ATOM 996 C CA . GLY A 1 119 ? 6.505 -18.187 6.487 1.00 91.62 119 GLY A CA 1
ATOM 997 C C . GLY A 1 119 ? 7.032 -16.837 6.987 1.00 91.62 119 GLY A C 1
ATOM 998 O O . GLY A 1 119 ? 7.639 -16.789 8.061 1.00 91.62 119 GLY A O 1
ATOM 999 N N . ARG A 1 120 ? 6.810 -15.746 6.241 1.00 95.06 120 ARG A N 1
ATOM 1000 C CA . ARG A 1 120 ? 7.092 -14.377 6.678 1.00 95.06 120 ARG A CA 1
ATOM 1001 C C . ARG A 1 120 ? 5.809 -13.577 6.835 1.00 95.06 120 ARG A C 1
ATOM 1003 O O . ARG A 1 120 ? 4.865 -13.741 6.069 1.00 95.06 120 ARG A O 1
ATOM 1010 N N . THR A 1 121 ? 5.826 -12.661 7.792 1.00 96.50 121 THR A N 1
ATOM 1011 C CA . THR A 1 121 ? 4.749 -11.694 8.006 1.00 96.50 121 THR A CA 1
ATOM 1012 C C . THR A 1 121 ? 5.274 -10.307 7.687 1.00 96.50 121 THR A C 1
ATOM 1014 O O . THR A 1 121 ? 6.326 -9.916 8.196 1.00 96.50 121 THR A O 1
ATOM 1017 N N . LEU A 1 122 ? 4.565 -9.576 6.831 1.00 97.81 122 LEU A N 1
ATOM 1018 C CA . LEU A 1 122 ? 4.842 -8.175 6.546 1.00 97.81 122 LEU A CA 1
ATOM 1019 C C . LEU A 1 122 ? 3.873 -7.319 7.360 1.00 97.81 122 LEU A C 1
ATOM 1021 O O . LEU A 1 122 ? 2.665 -7.515 7.291 1.00 97.81 122 LEU A O 1
ATOM 1025 N N . GLU A 1 123 ? 4.398 -6.383 8.136 1.00 97.62 123 GLU A N 1
ATOM 1026 C CA . GLU A 1 123 ? 3.623 -5.594 9.087 1.00 97.62 123 GLU A CA 1
ATOM 1027 C C . GLU A 1 123 ? 3.860 -4.105 8.836 1.00 97.62 123 GLU A C 1
ATOM 1029 O O . GLU A 1 123 ? 5.001 -3.664 8.661 1.00 97.62 123 GLU A O 1
ATOM 1034 N N . LEU A 1 124 ? 2.776 -3.334 8.844 1.00 97.12 124 LEU A N 1
ATOM 1035 C CA . LEU A 1 124 ? 2.798 -1.881 8.786 1.00 97.12 124 LEU A CA 1
ATOM 1036 C C . LEU A 1 124 ? 2.425 -1.339 10.166 1.00 97.12 124 LEU A C 1
ATOM 1038 O O . LEU A 1 124 ? 1.334 -1.595 10.670 1.00 97.12 124 LEU A O 1
ATOM 1042 N N . GLU A 1 125 ? 3.334 -0.602 10.793 1.00 96.31 125 GLU A N 1
ATOM 1043 C CA . GLU A 1 125 ? 3.092 0.075 12.066 1.00 96.31 125 GLU A CA 1
ATOM 1044 C C . GLU A 1 125 ? 3.040 1.584 11.851 1.00 96.31 125 GLU A C 1
ATOM 1046 O O . GLU A 1 125 ? 3.845 2.147 11.108 1.00 96.31 125 GLU A O 1
ATOM 1051 N N . SER A 1 126 ? 2.099 2.245 12.513 1.00 95.31 126 SER A N 1
ATOM 1052 C CA . SER A 1 126 ? 1.983 3.696 12.516 1.00 95.31 126 SER A CA 1
ATOM 1053 C C . SER A 1 126 ? 1.743 4.214 13.926 1.00 95.31 126 SER A C 1
ATOM 1055 O O . SER A 1 126 ? 1.121 3.539 14.748 1.00 95.31 126 SER A O 1
ATOM 1057 N N . GLU A 1 127 ? 2.246 5.418 14.189 1.00 95.12 127 GLU A N 1
ATOM 1058 C CA . GLU A 1 127 ? 2.083 6.152 15.441 1.00 95.12 127 GLU A CA 1
ATOM 1059 C C . GLU A 1 127 ? 1.753 7.625 15.152 1.00 95.12 127 GLU A C 1
ATOM 1061 O O . GLU A 1 127 ? 2.265 8.197 14.185 1.00 95.12 127 GLU A O 1
ATOM 1066 N N . ASP A 1 128 ? 0.916 8.239 15.992 1.00 93.31 128 ASP A N 1
ATOM 1067 C CA . ASP A 1 128 ? 0.635 9.678 16.005 1.00 93.31 128 ASP A CA 1
ATOM 1068 C C . ASP A 1 128 ? 1.304 10.392 17.199 1.00 93.31 128 ASP A C 1
ATOM 1070 O O . ASP A 1 128 ? 1.791 9.775 18.146 1.00 93.31 128 ASP A O 1
ATOM 1074 N N . ALA A 1 129 ? 1.337 11.728 17.178 1.00 91.19 129 ALA A N 1
ATOM 1075 C CA . ALA A 1 129 ? 1.990 12.515 18.231 1.00 91.19 129 ALA A CA 1
ATOM 1076 C C . ALA A 1 129 ? 1.308 12.445 19.612 1.00 91.19 129 ALA A C 1
ATOM 1078 O O . ALA A 1 129 ? 1.871 12.928 20.595 1.00 91.19 129 ALA A O 1
ATOM 1079 N N . HIS A 1 130 ? 0.107 11.874 19.702 1.00 92.81 130 HIS A N 1
ATOM 1080 C CA . HIS A 1 130 ? -0.648 11.711 20.942 1.00 92.81 130 HIS A CA 1
ATOM 1081 C C . HIS A 1 130 ? -0.567 10.278 21.497 1.00 92.81 130 HIS A C 1
ATOM 1083 O O . HIS A 1 130 ? -1.246 9.961 22.475 1.00 92.81 130 HIS A O 1
ATOM 1089 N N . GLY A 1 131 ? 0.279 9.423 20.913 1.00 90.38 131 GLY A N 1
ATOM 1090 C CA . GLY A 1 131 ? 0.503 8.047 21.354 1.00 90.38 131 GLY A CA 1
ATOM 1091 C C . GLY A 1 131 ? -0.507 7.039 20.800 1.00 90.38 131 GLY A C 1
ATOM 1092 O O . GLY A 1 131 ? -0.474 5.870 21.196 1.00 90.38 131 GLY A O 1
ATOM 1093 N N . GLY A 1 132 ? -1.393 7.455 19.889 1.00 92.81 132 GLY A N 1
ATOM 1094 C CA . GLY A 1 132 ? -2.188 6.528 19.095 1.00 92.81 132 GLY A CA 1
ATOM 1095 C C . GLY A 1 132 ? -1.262 5.680 18.232 1.00 92.81 132 GLY A C 1
ATOM 1096 O O . GLY A 1 132 ? -0.338 6.201 17.610 1.00 92.81 132 GLY A O 1
ATOM 1097 N N . ARG A 1 133 ? -1.477 4.363 18.227 1.00 95.50 133 ARG A N 1
ATOM 1098 C CA . ARG A 1 133 ? -0.662 3.416 17.463 1.00 95.50 133 ARG A CA 1
ATOM 1099 C C . ARG A 1 133 ? -1.488 2.247 16.961 1.00 95.50 133 ARG A C 1
ATOM 1101 O O . ARG A 1 133 ? -2.348 1.730 17.677 1.00 95.50 133 ARG A O 1
ATOM 1108 N N . ALA A 1 134 ? -1.161 1.771 15.769 1.00 96.19 134 ALA A N 1
ATOM 1109 C CA . ALA A 1 134 ? -1.638 0.490 15.275 1.00 96.19 134 ALA A CA 1
ATOM 1110 C C . ALA A 1 134 ? -0.536 -0.214 14.494 1.00 96.19 134 ALA A C 1
ATOM 1112 O O . ALA A 1 134 ? 0.248 0.419 13.789 1.00 96.19 134 ALA A O 1
ATOM 1113 N N . LYS A 1 135 ? -0.512 -1.535 14.629 1.00 96.38 135 LYS A N 1
ATOM 1114 C CA . LYS A 1 135 ? 0.322 -2.440 13.854 1.00 96.38 135 LYS A CA 1
ATOM 1115 C C . LYS A 1 135 ? -0.625 -3.380 13.133 1.00 96.38 135 LYS A C 1
ATOM 1117 O O . LYS A 1 135 ? -1.457 -3.988 13.799 1.00 96.38 135 LYS A O 1
ATOM 1122 N N . VAL A 1 136 ? -0.528 -3.427 11.811 1.00 96.81 136 VAL A N 1
ATOM 1123 C CA . VAL A 1 136 ? -1.435 -4.200 10.966 1.00 96.81 136 VAL A CA 1
ATOM 1124 C C . VAL A 1 136 ? -0.670 -5.136 10.043 1.00 96.81 136 VAL A C 1
ATOM 1126 O O . VAL A 1 136 ? 0.412 -4.791 9.556 1.00 96.81 136 VAL A O 1
ATOM 1129 N N . ASN A 1 137 ? -1.232 -6.310 9.779 1.00 97.19 137 ASN A N 1
ATOM 1130 C CA . ASN A 1 137 ? -0.664 -7.251 8.819 1.00 97.19 137 ASN A CA 1
ATOM 1131 C C . ASN A 1 137 ? -0.961 -6.798 7.390 1.00 97.19 137 ASN A C 1
ATOM 1133 O O . ASN A 1 137 ? -2.118 -6.601 7.029 1.00 97.19 137 ASN A O 1
ATOM 1137 N N . VAL A 1 138 ? 0.074 -6.675 6.560 1.00 97.62 138 VAL A N 1
ATOM 1138 C CA . VAL A 1 138 ? -0.076 -6.482 5.116 1.00 97.62 138 VAL A CA 1
ATOM 1139 C C . VAL A 1 138 ? -0.354 -7.845 4.492 1.00 97.62 138 VAL A C 1
ATOM 1141 O O . VAL A 1 138 ? 0.457 -8.760 4.615 1.00 97.62 138 VAL A O 1
ATOM 1144 N N . THR A 1 139 ? -1.493 -7.988 3.824 1.00 95.31 139 THR A N 1
ATOM 1145 C CA . THR A 1 139 ? -1.952 -9.266 3.255 1.00 95.31 139 THR A CA 1
ATOM 1146 C C . THR A 1 139 ? -1.819 -9.326 1.742 1.00 95.31 139 THR A C 1
ATOM 1148 O O . THR A 1 139 ? -1.691 -10.410 1.176 1.00 95.31 139 THR A O 1
ATOM 1151 N N . SER A 1 140 ? -1.815 -8.175 1.068 1.00 94.12 140 SER A N 1
ATOM 1152 C CA . SER A 1 140 ? -1.663 -8.107 -0.382 1.00 94.12 140 SER A CA 1
ATOM 1153 C C . SER A 1 140 ? -1.000 -6.803 -0.810 1.00 94.12 140 SER A C 1
ATOM 1155 O O . SER A 1 140 ? -1.344 -5.724 -0.332 1.00 94.12 140 SER A O 1
ATOM 1157 N N . LEU A 1 141 ? -0.076 -6.914 -1.763 1.00 96.44 141 LEU A N 1
ATOM 1158 C CA . LEU A 1 141 ? 0.565 -5.798 -2.447 1.00 96.44 141 LEU A CA 1
ATOM 1159 C C . LEU A 1 141 ? 0.322 -5.960 -3.942 1.00 96.44 141 LEU A C 1
ATOM 1161 O O . LEU A 1 141 ? 0.786 -6.931 -4.548 1.00 96.44 141 LEU A O 1
ATOM 1165 N N . GLN A 1 142 ? -0.420 -5.025 -4.525 1.00 94.50 142 GLN A N 1
ATOM 1166 C CA . GLN A 1 142 ? -0.740 -5.028 -5.950 1.00 94.50 142 GLN A CA 1
ATOM 1167 C C . GLN A 1 142 ? -0.353 -3.699 -6.575 1.00 94.50 142 GLN A C 1
ATOM 1169 O O . GLN A 1 142 ? -0.396 -2.655 -5.928 1.00 94.50 142 GLN A O 1
ATOM 1174 N N . LEU A 1 143 ? 0.007 -3.746 -7.846 1.00 94.88 143 LEU A N 1
ATOM 1175 C CA . LEU A 1 143 ? 0.365 -2.577 -8.619 1.00 94.88 143 LEU A CA 1
ATOM 1176 C C . LEU A 1 143 ? -0.307 -2.664 -9.984 1.00 94.88 143 LEU A C 1
ATOM 1178 O O . LEU A 1 143 ? -0.166 -3.657 -10.693 1.00 94.88 143 LEU A O 1
ATOM 1182 N N . PHE A 1 144 ? -1.029 -1.615 -10.352 1.00 91.25 144 PHE A N 1
ATOM 1183 C CA . PHE A 1 144 ? -1.685 -1.491 -11.647 1.00 91.25 144 PHE A CA 1
ATOM 1184 C C . PHE A 1 144 ? -1.028 -0.353 -12.412 1.00 91.25 144 PHE A C 1
ATOM 1186 O O . PHE A 1 144 ? -1.021 0.766 -11.914 1.00 91.25 144 PHE A O 1
ATOM 1193 N N . LEU A 1 145 ? -0.481 -0.620 -13.595 1.00 92.25 145 LEU A N 1
ATOM 1194 C CA . LEU A 1 145 ? 0.169 0.380 -14.442 1.00 92.25 145 LEU A CA 1
ATOM 1195 C C . LEU A 1 145 ? -0.581 0.512 -15.762 1.00 92.25 145 LEU A C 1
ATOM 1197 O O . LEU A 1 145 ? -0.783 -0.470 -16.474 1.00 92.25 145 LEU A O 1
ATOM 1201 N N . PHE A 1 146 ? -0.985 1.731 -16.089 1.00 88.62 146 PHE A N 1
ATOM 1202 C CA . PHE A 1 146 ? -1.738 2.063 -17.287 1.00 88.62 146 PHE A CA 1
ATOM 1203 C C . PHE A 1 146 ? -0.802 2.559 -18.399 1.00 88.62 146 PHE A C 1
ATOM 1205 O O . PHE A 1 146 ? 0.236 3.174 -18.152 1.00 88.62 146 PHE A O 1
ATOM 1212 N N . ALA A 1 147 ? -1.197 2.353 -19.656 1.00 86.69 147 ALA A N 1
ATOM 1213 C CA . ALA A 1 147 ? -0.430 2.755 -20.840 1.00 86.69 147 ALA A CA 1
ATOM 1214 C C . ALA A 1 147 ? -0.138 4.266 -20.905 1.00 86.69 147 ALA A C 1
ATOM 1216 O O . ALA A 1 147 ? 0.835 4.713 -21.517 1.00 86.69 147 ALA A O 1
ATOM 1217 N N . ASN A 1 148 ? -0.995 5.075 -20.283 1.00 87.38 148 ASN A N 1
ATOM 1218 C CA . ASN A 1 148 ? -0.837 6.522 -20.232 1.00 87.38 148 ASN A CA 1
ATOM 1219 C C . ASN A 1 148 ? 0.193 6.990 -19.187 1.00 87.38 148 ASN A C 1
ATOM 1221 O O . ASN A 1 148 ? 0.535 8.165 -19.221 1.00 87.38 148 ASN A O 1
ATOM 1225 N N . GLY A 1 149 ? 0.722 6.102 -18.338 1.00 89.38 149 GLY A N 1
ATOM 1226 C CA . GLY A 1 149 ? 1.659 6.442 -17.262 1.00 89.38 149 GLY A CA 1
ATOM 1227 C C . GLY A 1 149 ? 1.008 6.559 -15.882 1.00 89.38 149 GLY A C 1
ATOM 1228 O O . GLY A 1 149 ? 1.713 6.762 -14.903 1.00 89.38 149 GLY A O 1
ATOM 1229 N N . ILE A 1 150 ? -0.311 6.390 -15.759 1.00 90.88 150 ILE A N 1
ATOM 1230 C CA . ILE A 1 150 ? -0.963 6.334 -14.444 1.00 90.88 150 ILE A CA 1
ATOM 1231 C C . ILE A 1 150 ? -0.667 4.991 -13.775 1.00 90.88 150 ILE A C 1
ATOM 1233 O O . ILE A 1 150 ? -0.657 3.949 -14.429 1.00 90.88 150 ILE A O 1
ATOM 1237 N N . GLY A 1 151 ? -0.452 5.010 -12.466 1.00 91.62 151 GLY A N 1
ATOM 1238 C CA . GLY A 1 151 ? -0.262 3.840 -11.626 1.00 91.62 151 GLY A CA 1
ATOM 1239 C C . GLY A 1 151 ? -1.200 3.844 -10.420 1.00 91.62 151 GLY A C 1
ATOM 1240 O O . GLY A 1 151 ? -1.599 4.900 -9.936 1.00 91.62 151 GLY A O 1
ATOM 1241 N N . ILE A 1 152 ? -1.554 2.661 -9.918 1.00 93.31 152 ILE A N 1
ATOM 1242 C CA . ILE A 1 152 ? -2.230 2.483 -8.629 1.00 93.31 152 ILE A CA 1
ATOM 1243 C C . ILE A 1 152 ? -1.457 1.445 -7.825 1.00 93.31 152 ILE A C 1
ATOM 1245 O O . ILE A 1 152 ? -1.441 0.268 -8.187 1.00 93.31 152 ILE A O 1
ATOM 1249 N N . LEU A 1 153 ? -0.849 1.870 -6.719 1.00 95.06 153 LEU A N 1
ATOM 1250 C CA . LEU A 1 153 ? -0.310 0.977 -5.697 1.00 95.06 153 LEU A CA 1
ATOM 1251 C C . LEU A 1 153 ? -1.429 0.641 -4.706 1.00 95.06 153 LEU A C 1
ATOM 1253 O O . LEU A 1 153 ? -2.006 1.533 -4.090 1.00 95.06 153 LEU A O 1
ATOM 1257 N N . SER A 1 154 ? -1.727 -0.641 -4.539 1.00 95.31 154 SER A N 1
ATOM 1258 C CA . SER A 1 154 ? -2.683 -1.148 -3.559 1.00 95.31 154 SER A CA 1
ATOM 1259 C C . SER A 1 154 ? -1.945 -1.868 -2.437 1.00 95.31 154 SER A C 1
ATOM 1261 O O . SER A 1 154 ? -1.232 -2.845 -2.682 1.00 95.31 154 SER A O 1
ATOM 1263 N N . VAL A 1 155 ? -2.138 -1.394 -1.208 1.00 96.69 155 VAL A N 1
ATOM 1264 C CA . VAL A 1 155 ? -1.656 -2.042 0.015 1.00 96.69 155 VAL A CA 1
ATOM 1265 C C . VAL A 1 155 ? -2.870 -2.504 0.807 1.00 96.69 155 VAL A C 1
ATOM 1267 O O . VAL A 1 155 ? -3.616 -1.683 1.339 1.00 96.69 155 VAL A O 1
ATOM 1270 N N . ALA A 1 156 ? -3.084 -3.815 0.859 1.00 95.62 156 ALA A N 1
ATOM 1271 C CA . ALA A 1 156 ? -4.158 -4.413 1.635 1.00 95.62 156 ALA A CA 1
ATOM 1272 C C . ALA A 1 156 ? -3.655 -4.812 3.021 1.00 95.62 156 ALA A C 1
ATOM 1274 O O . ALA A 1 156 ? -2.576 -5.399 3.148 1.00 95.62 156 ALA A O 1
ATOM 1275 N N . VAL A 1 157 ? -4.452 -4.514 4.041 1.00 96.69 157 VAL A N 1
ATOM 1276 C CA . VAL A 1 157 ? -4.194 -4.897 5.425 1.00 96.69 157 VAL A CA 1
ATOM 1277 C C . VAL A 1 157 ? -5.396 -5.618 6.013 1.00 96.69 157 VAL A C 1
ATOM 1279 O O . VAL A 1 157 ? -6.539 -5.288 5.685 1.00 96.69 157 VAL A O 1
ATOM 1282 N N . GLU A 1 158 ? -5.139 -6.570 6.904 1.00 95.50 158 GLU A N 1
ATOM 1283 C CA . GLU A 1 158 ? -6.181 -7.269 7.654 1.00 95.50 158 GLU A CA 1
ATOM 1284 C C . GLU A 1 158 ? -5.888 -7.273 9.150 1.00 95.50 158 GLU A C 1
ATOM 1286 O O . GLU A 1 158 ? -4.747 -7.456 9.565 1.00 95.50 158 GLU A O 1
ATOM 1291 N N . GLU A 1 159 ? -6.943 -7.129 9.949 1.00 96.19 159 GLU A N 1
ATOM 1292 C CA . GLU A 1 159 ? -6.910 -7.286 11.402 1.00 96.19 159 GLU A CA 1
ATOM 1293 C C . GLU A 1 159 ? -8.193 -7.951 11.909 1.00 96.19 159 GLU A C 1
ATOM 1295 O O . GLU A 1 159 ? -9.237 -7.930 11.252 1.00 96.19 159 GLU A O 1
ATOM 1300 N N . ARG A 1 160 ? -8.121 -8.570 13.090 1.00 96.19 160 ARG A N 1
ATOM 1301 C CA . ARG A 1 160 ? -9.236 -9.311 13.696 1.00 96.19 160 ARG A CA 1
ATOM 1302 C C . ARG A 1 160 ? -9.401 -8.951 15.155 1.00 96.19 160 ARG A C 1
ATOM 1304 O O . ARG A 1 160 ? -8.419 -8.687 15.838 1.00 96.19 160 ARG A O 1
ATOM 1311 N N . ASP A 1 161 ? -10.644 -9.005 15.617 1.00 95.25 161 ASP A N 1
ATOM 1312 C CA . ASP A 1 161 ? -11.006 -8.782 17.017 1.00 95.25 161 ASP A CA 1
ATOM 1313 C C . ASP A 1 161 ? -10.396 -7.487 17.598 1.00 95.25 161 ASP A C 1
ATOM 1315 O O . ASP A 1 161 ? -9.694 -7.474 18.614 1.00 95.25 161 ASP A O 1
ATOM 1319 N N . ILE A 1 162 ? -10.667 -6.359 16.938 1.00 95.75 162 ILE A N 1
ATOM 1320 C CA . ILE A 1 162 ? -10.187 -5.037 17.362 1.00 95.75 162 ILE A CA 1
ATOM 1321 C C . ILE A 1 162 ? -11.348 -4.094 17.703 1.00 95.75 162 ILE A C 1
ATOM 1323 O O . ILE A 1 162 ? -12.439 -4.208 17.138 1.00 95.75 162 ILE A O 1
ATOM 1327 N N . PRO A 1 163 ? -11.160 -3.134 18.630 1.00 95.50 163 PRO A N 1
ATOM 1328 C CA . PRO A 1 163 ? -12.155 -2.096 18.880 1.00 95.50 163 PRO A CA 1
ATOM 1329 C C . PRO A 1 163 ? -12.442 -1.277 17.618 1.00 95.50 163 PRO A C 1
ATOM 1331 O O . PRO A 1 163 ? -11.526 -0.949 16.862 1.00 95.50 163 PRO A O 1
ATOM 1334 N N . ILE A 1 164 ? -13.692 -0.846 17.431 1.00 93.50 164 ILE A N 1
ATOM 1335 C CA . ILE A 1 164 ? -14.060 -0.040 16.257 1.00 93.50 164 ILE A CA 1
ATOM 1336 C C . ILE A 1 164 ? -13.293 1.288 16.188 1.00 93.50 164 ILE A C 1
ATOM 1338 O O . ILE A 1 164 ? -12.986 1.780 15.108 1.00 93.50 164 ILE A O 1
ATOM 1342 N N . SER A 1 165 ? -12.917 1.856 17.338 1.00 92.81 165 SER A N 1
ATOM 1343 C CA . SER A 1 165 ? -12.074 3.053 17.394 1.00 92.81 165 SER A CA 1
ATOM 1344 C C . SER A 1 165 ? -10.705 2.826 16.754 1.00 92.81 165 SER A C 1
ATOM 1346 O O . SER A 1 165 ? -10.176 3.736 16.123 1.00 92.81 165 SER A O 1
ATOM 1348 N N . GLN A 1 166 ? -10.153 1.616 16.874 1.00 94.56 166 GLN A N 1
ATOM 1349 C CA . GLN A 1 166 ? -8.884 1.255 16.257 1.00 94.56 166 GLN A CA 1
ATOM 1350 C C . GLN A 1 166 ? -9.034 1.035 14.752 1.00 94.56 166 GLN A C 1
ATOM 1352 O O . GLN A 1 166 ? -8.164 1.468 14.009 1.00 94.56 166 GLN A O 1
ATOM 1357 N N . VAL A 1 167 ? -10.156 0.471 14.288 1.00 94.62 167 VAL A N 1
ATOM 1358 C CA . VAL A 1 167 ? -10.487 0.402 12.850 1.00 94.62 167 VAL A CA 1
ATOM 1359 C C . VAL A 1 167 ? -10.504 1.797 12.224 1.00 94.62 167 VAL A C 1
ATOM 1361 O O . VAL A 1 167 ? -9.843 2.039 11.216 1.00 94.62 167 VAL A O 1
ATOM 1364 N N . LEU A 1 168 ? -11.229 2.732 12.846 1.00 93.44 168 LEU A N 1
ATOM 1365 C CA . LEU A 1 168 ? -11.317 4.111 12.363 1.00 93.44 168 LEU A CA 1
ATOM 1366 C C . LEU A 1 168 ? -9.952 4.807 12.384 1.00 93.44 168 LEU A C 1
ATOM 1368 O O . LEU A 1 168 ? -9.612 5.517 11.442 1.00 93.44 168 LEU A O 1
ATOM 1372 N N . TRP A 1 169 ? -9.157 4.576 13.433 1.00 94.50 169 TRP A N 1
ATOM 1373 C CA . TRP A 1 169 ? -7.799 5.108 13.529 1.00 94.50 169 TRP A CA 1
ATOM 1374 C C . TRP A 1 169 ? -6.894 4.545 12.425 1.00 94.50 169 TRP A C 1
ATOM 1376 O O . TRP A 1 169 ? -6.201 5.315 11.770 1.00 94.50 169 TRP A O 1
ATOM 1386 N N . ILE A 1 170 ? -6.939 3.232 12.167 1.00 95.19 170 ILE A N 1
ATOM 1387 C CA . ILE A 1 170 ? -6.183 2.567 11.094 1.00 95.19 170 ILE A CA 1
ATOM 1388 C C . ILE A 1 170 ? -6.528 3.195 9.741 1.00 95.19 170 ILE A C 1
ATOM 1390 O O . ILE A 1 170 ? -5.623 3.634 9.032 1.00 95.19 170 ILE A O 1
ATOM 1394 N N . ASN A 1 171 ? -7.818 3.290 9.400 1.00 93.56 171 ASN A N 1
ATOM 1395 C CA . ASN A 1 171 ? -8.254 3.851 8.120 1.00 93.56 171 ASN A CA 1
ATOM 1396 C C . ASN A 1 171 ? -7.852 5.328 7.976 1.00 93.56 171 ASN A C 1
ATOM 1398 O O . ASN A 1 171 ? -7.398 5.728 6.905 1.00 93.56 171 ASN A O 1
ATOM 1402 N N . GLU A 1 172 ? -7.971 6.135 9.034 1.00 92.00 172 GLU A N 1
ATOM 1403 C CA . GLU A 1 172 ? -7.638 7.564 8.982 1.00 92.00 172 GLU A CA 1
ATOM 1404 C C . GLU A 1 172 ? -6.132 7.842 8.973 1.00 92.00 172 GLU A C 1
ATOM 1406 O O . GLU A 1 172 ? -5.696 8.774 8.298 1.00 92.00 172 GLU A O 1
ATOM 1411 N N . MET A 1 173 ? -5.329 7.061 9.697 1.00 93.12 173 MET A N 1
ATOM 1412 C CA . MET A 1 173 ? -3.889 7.305 9.809 1.00 93.12 173 MET A CA 1
ATOM 1413 C C . MET A 1 173 ? -3.107 6.669 8.669 1.00 93.12 173 MET A C 1
ATOM 1415 O O . MET A 1 173 ? -2.280 7.341 8.056 1.00 93.12 173 MET A O 1
ATOM 1419 N N . LEU A 1 174 ? -3.393 5.414 8.316 1.00 93.50 174 LEU A N 1
ATOM 1420 C CA . LEU A 1 174 ? -2.647 4.717 7.263 1.00 93.50 174 LEU A CA 1
ATOM 1421 C C . LEU A 1 174 ? -3.002 5.197 5.852 1.00 93.50 174 LEU A C 1
ATOM 1423 O O . LEU A 1 174 ? -2.209 5.003 4.935 1.00 93.50 174 LEU A O 1
ATOM 1427 N N . ARG A 1 175 ? -4.136 5.890 5.662 1.00 91.56 175 ARG A N 1
ATOM 1428 C CA . ARG A 1 175 ? -4.419 6.560 4.382 1.00 91.56 175 ARG A CA 1
ATOM 1429 C C . ARG A 1 175 ? -3.517 7.765 4.134 1.00 91.56 175 ARG A C 1
ATOM 1431 O O . ARG A 1 175 ? -3.500 8.245 3.011 1.00 91.56 175 ARG A O 1
ATOM 1438 N N . ARG A 1 176 ? -2.825 8.310 5.142 1.00 91.31 176 ARG A N 1
ATOM 1439 C CA . ARG A 1 176 ? -2.014 9.531 5.004 1.00 91.31 176 ARG A CA 1
ATOM 1440 C C . ARG A 1 176 ? -0.645 9.203 4.426 1.00 91.31 176 ARG A C 1
ATOM 1442 O O . ARG A 1 176 ? 0.110 8.419 4.990 1.00 91.31 176 ARG A O 1
ATOM 1449 N N . LEU A 1 177 ? -0.317 9.849 3.314 1.00 87.31 177 LEU A N 1
ATOM 1450 C CA . LEU A 1 177 ? 0.915 9.606 2.564 1.00 87.31 177 LEU A CA 1
ATOM 1451 C C . LEU A 1 177 ? 2.074 10.474 3.053 1.00 87.31 177 LEU A C 1
ATOM 1453 O O . LEU A 1 177 ? 3.233 10.062 2.975 1.00 87.31 177 LEU A O 1
ATOM 1457 N N . TYR A 1 178 ? 1.753 11.679 3.520 1.00 87.31 178 TYR A N 1
ATOM 1458 C CA . TYR A 1 178 ? 2.684 12.667 4.052 1.00 87.31 178 TYR A CA 1
ATOM 1459 C C . TYR A 1 178 ? 1.927 13.777 4.805 1.00 87.31 178 TYR A C 1
ATOM 1461 O O . TYR A 1 178 ? 0.733 13.984 4.569 1.00 87.31 178 TYR A O 1
ATOM 1469 N N . PRO A 1 179 ? 2.588 14.515 5.713 1.00 86.69 179 PRO A N 1
ATOM 1470 C CA . PRO A 1 179 ? 2.033 15.726 6.306 1.00 86.69 179 PRO A CA 1
ATOM 1471 C C . PRO A 1 179 ? 2.072 16.891 5.309 1.00 86.69 179 PRO A C 1
ATOM 1473 O O . PRO A 1 179 ? 3.097 17.135 4.676 1.00 86.69 179 PRO A O 1
ATOM 1476 N N . THR A 1 180 ? 1.008 17.693 5.240 1.00 83.00 180 THR A N 1
ATOM 1477 C CA . THR A 1 180 ? 1.020 18.973 4.502 1.00 83.00 180 THR A CA 1
ATOM 1478 C C . THR A 1 180 ? 1.510 20.133 5.367 1.00 83.00 180 THR A C 1
ATOM 1480 O O . THR A 1 180 ? 1.886 21.189 4.865 1.00 83.00 180 THR A O 1
ATOM 1483 N N . SER A 1 181 ? 1.534 19.960 6.693 1.00 82.44 181 SER A N 1
ATOM 1484 C CA . SER A 1 181 ? 2.142 20.922 7.613 1.00 82.44 181 SER A CA 1
ATOM 1485 C C . SER A 1 181 ? 2.619 20.262 8.904 1.00 82.44 181 SER A C 1
ATOM 1487 O O . SER A 1 181 ? 2.009 19.320 9.410 1.00 82.44 181 SER A O 1
ATOM 1489 N N . GLY A 1 182 ? 3.648 20.837 9.534 1.00 83.69 182 GLY A N 1
ATOM 1490 C CA . GLY A 1 182 ? 4.094 20.393 10.861 1.00 83.69 182 GLY A CA 1
ATOM 1491 C C . GLY A 1 182 ? 3.028 20.548 11.958 1.00 83.69 182 GLY A C 1
ATOM 1492 O O . GLY A 1 182 ? 3.124 19.916 13.007 1.00 83.69 182 GLY A O 1
ATOM 1493 N N . ARG A 1 183 ? 1.989 21.367 11.730 1.00 86.44 183 ARG A N 1
ATOM 1494 C CA . ARG A 1 183 ? 0.840 21.484 12.639 1.00 86.44 183 ARG A CA 1
ATOM 1495 C C . ARG A 1 183 ? 0.025 20.192 12.682 1.00 86.44 183 ARG A C 1
ATOM 1497 O O . ARG A 1 183 ? -0.351 19.780 13.771 1.00 86.44 183 ARG A O 1
ATOM 1504 N N . GLN A 1 184 ? -0.205 19.546 11.537 1.00 87.75 184 GLN A N 1
ATOM 1505 C CA . GLN A 1 184 ? -0.943 18.280 11.488 1.00 87.75 184 GLN A CA 1
ATOM 1506 C C . GLN A 1 184 ? -0.247 17.188 12.299 1.00 87.75 184 GLN A C 1
ATOM 1508 O O . GLN A 1 184 ? -0.923 16.454 13.014 1.00 87.75 184 GLN A O 1
ATOM 1513 N N . VAL A 1 185 ? 1.087 17.127 12.226 1.00 87.81 185 VAL A N 1
ATOM 1514 C CA . VAL A 1 185 ? 1.888 16.174 13.006 1.00 87.81 185 VAL A CA 1
ATOM 1515 C C . VAL A 1 185 ? 1.703 16.438 14.499 1.00 87.81 185 VAL A C 1
ATOM 1517 O O . VAL A 1 185 ? 1.324 15.535 15.233 1.00 87.81 185 VAL A O 1
ATOM 1520 N N . ARG A 1 186 ? 1.885 17.689 14.952 1.00 87.88 186 ARG A N 1
ATOM 1521 C CA . ARG A 1 186 ? 1.735 18.056 16.375 1.00 87.88 186 ARG A CA 1
ATOM 1522 C C . ARG A 1 186 ? 0.331 17.826 16.929 1.00 87.88 186 ARG A C 1
ATOM 1524 O O . ARG A 1 186 ? 0.202 17.542 18.108 1.00 87.88 186 ARG A O 1
ATOM 1531 N N . GLU A 1 187 ? -0.698 17.991 16.102 1.00 90.25 187 GLU A N 1
ATOM 1532 C CA . GLU A 1 187 ? -2.097 17.766 16.486 1.00 90.25 187 GLU A CA 1
ATOM 1533 C C . GLU A 1 187 ? -2.534 16.296 16.331 1.00 90.25 187 GLU A C 1
ATOM 1535 O O . GLU A 1 187 ? -3.717 16.006 16.505 1.00 90.25 187 GLU A O 1
ATOM 1540 N N . GLY A 1 188 ? -1.628 15.376 15.973 1.00 87.88 188 GLY A N 1
ATOM 1541 C CA . GLY A 1 188 ? -1.944 13.954 15.796 1.00 87.88 188 GLY A CA 1
ATOM 1542 C C . GLY A 1 188 ? -2.961 13.684 14.681 1.00 87.88 188 GLY A C 1
ATOM 1543 O O . GLY A 1 188 ? -3.726 12.731 14.758 1.00 87.88 188 GLY A O 1
ATOM 1544 N N . ARG A 1 189 ? -3.021 14.549 13.659 1.00 88.62 189 ARG A N 1
ATOM 1545 C CA . ARG A 1 189 ? -3.944 14.417 12.510 1.00 88.62 189 ARG A CA 1
ATOM 1546 C C . ARG A 1 189 ? -3.374 13.587 11.362 1.00 88.62 189 ARG A C 1
ATOM 1548 O O . ARG A 1 189 ? -4.071 13.326 10.387 1.00 88.62 189 ARG A O 1
ATOM 1555 N N . VAL A 1 190 ? -2.093 13.260 11.454 1.00 89.12 190 VAL A N 1
ATOM 1556 C CA . VAL A 1 190 ? -1.336 12.423 10.526 1.00 89.12 190 VAL A CA 1
ATOM 1557 C C . VAL A 1 190 ? -0.334 11.609 11.345 1.00 89.12 190 VAL A C 1
ATOM 1559 O O . VAL A 1 190 ? 0.024 12.038 12.451 1.00 89.12 190 VAL A O 1
ATOM 1562 N N . PRO A 1 191 ? 0.162 10.484 10.809 1.00 90.81 191 PRO A N 1
ATOM 1563 C CA . PRO A 1 191 ? 1.255 9.754 11.426 1.00 90.81 191 PRO A CA 1
ATOM 1564 C C . PRO A 1 191 ? 2.464 10.658 11.677 1.00 90.81 191 PRO A C 1
ATOM 1566 O O . PRO A 1 191 ? 2.847 11.452 10.817 1.00 90.81 191 PRO A O 1
ATOM 1569 N N . CYS A 1 192 ? 3.093 10.518 12.840 1.00 91.62 192 CYS A N 1
ATOM 1570 C CA . CYS A 1 192 ? 4.437 11.039 13.079 1.00 91.62 192 CYS A CA 1
ATOM 1571 C C . CYS A 1 192 ? 5.500 10.008 12.679 1.00 91.62 192 CYS A C 1
ATOM 1573 O O . CYS A 1 192 ? 6.576 10.389 12.230 1.00 91.62 192 CYS A O 1
ATOM 1575 N N . ARG A 1 193 ? 5.175 8.712 12.766 1.00 93.00 193 ARG A N 1
ATOM 1576 C CA . ARG A 1 193 ? 6.045 7.610 12.354 1.00 93.00 193 ARG A CA 1
ATOM 1577 C C . 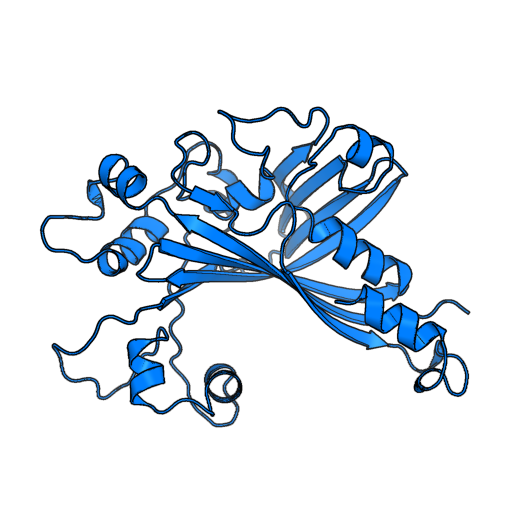ARG A 1 193 ? 5.256 6.548 11.599 1.00 93.00 193 ARG A C 1
ATOM 1579 O O . ARG A 1 193 ? 4.130 6.217 11.975 1.00 93.00 193 ARG A O 1
ATOM 1586 N N . ILE A 1 194 ? 5.869 5.997 10.557 1.00 94.56 194 ILE A N 1
ATOM 1587 C CA . ILE A 1 194 ? 5.378 4.817 9.838 1.00 94.56 194 ILE A CA 1
ATOM 1588 C C . ILE A 1 194 ? 6.551 3.863 9.640 1.00 94.56 194 ILE A C 1
ATOM 1590 O O . ILE A 1 194 ? 7.635 4.286 9.244 1.00 94.56 194 ILE A O 1
ATOM 1594 N N . THR A 1 195 ? 6.353 2.576 9.896 1.00 96.25 195 THR A N 1
ATOM 1595 C CA . THR A 1 195 ? 7.407 1.567 9.802 1.00 96.25 195 THR A CA 1
ATOM 1596 C C . THR A 1 195 ? 6.881 0.320 9.110 1.00 96.25 195 THR A C 1
ATOM 1598 O O . THR A 1 195 ? 5.864 -0.243 9.505 1.00 96.25 195 THR A O 1
ATOM 1601 N N . LEU A 1 196 ? 7.604 -0.127 8.087 1.00 97.75 196 LEU A N 1
ATOM 1602 C CA . LEU A 1 196 ? 7.384 -1.392 7.403 1.00 97.75 196 LEU A CA 1
ATOM 1603 C C . LEU A 1 196 ? 8.385 -2.414 7.932 1.00 97.75 196 LEU A C 1
ATOM 1605 O O . LEU A 1 196 ? 9.597 -2.216 7.828 1.00 97.75 196 LEU A O 1
ATOM 1609 N N . THR A 1 197 ? 7.883 -3.516 8.469 1.00 97.94 197 THR A N 1
ATOM 1610 C CA . THR A 1 197 ? 8.702 -4.551 9.100 1.00 97.94 197 THR A CA 1
ATOM 1611 C C . THR A 1 197 ? 8.376 -5.906 8.504 1.00 97.94 197 THR A C 1
ATOM 1613 O O . THR A 1 197 ? 7.211 -6.226 8.302 1.00 97.94 197 THR A O 1
ATOM 1616 N N . ILE A 1 198 ? 9.397 -6.720 8.251 1.00 97.38 198 ILE A N 1
ATOM 1617 C CA . ILE A 1 198 ? 9.216 -8.130 7.918 1.00 97.38 198 ILE A CA 1
ATOM 1618 C C . ILE A 1 198 ? 9.689 -9.000 9.077 1.00 97.38 198 ILE A C 1
ATOM 1620 O O . ILE A 1 198 ? 10.784 -8.815 9.617 1.00 97.38 198 ILE A O 1
ATOM 1624 N N . THR A 1 199 ? 8.863 -9.969 9.447 1.00 96.94 199 THR A N 1
ATOM 1625 C CA . THR A 1 199 ? 9.147 -10.926 10.513 1.00 96.94 199 THR A CA 1
ATOM 1626 C C . THR A 1 199 ? 9.273 -12.327 9.923 1.00 96.94 199 THR A C 1
ATOM 1628 O O . THR A 1 199 ? 8.426 -12.767 9.152 1.00 96.94 199 THR A O 1
ATOM 1631 N N . SER A 1 200 ? 10.354 -13.025 10.270 1.00 93.25 200 SER A N 1
ATOM 1632 C CA . SER A 1 200 ? 10.639 -14.409 9.880 1.00 93.25 200 SER A CA 1
ATOM 1633 C C . SER A 1 200 ? 11.005 -15.201 11.134 1.00 93.25 200 SER A C 1
ATOM 1635 O O . SER A 1 200 ? 12.126 -15.102 11.645 1.00 93.25 200 SER A O 1
ATOM 1637 N N . GLY A 1 201 ? 10.057 -15.982 11.655 1.00 89.38 201 GLY A N 1
ATOM 1638 C CA . GLY A 1 201 ? 10.206 -16.649 12.950 1.00 89.38 201 GLY A CA 1
ATOM 1639 C C . GLY A 1 201 ? 10.433 -15.633 14.076 1.00 89.38 201 GLY A C 1
ATOM 1640 O O . GLY A 1 201 ? 9.637 -14.720 14.257 1.00 89.38 201 GLY A O 1
ATOM 1641 N N . ALA A 1 202 ? 11.538 -15.765 14.816 1.00 88.00 202 ALA A N 1
ATOM 1642 C CA . ALA A 1 202 ? 11.886 -14.849 15.911 1.00 88.00 202 ALA A CA 1
ATOM 1643 C C . ALA A 1 202 ? 12.607 -13.562 15.459 1.00 88.00 202 ALA A C 1
ATOM 1645 O O . ALA A 1 202 ? 12.844 -12.671 16.274 1.00 88.00 202 ALA A O 1
ATOM 1646 N N . ARG A 1 203 ? 13.005 -13.459 14.182 1.00 93.81 203 ARG A N 1
ATOM 1647 C CA . ARG A 1 203 ? 13.747 -12.303 13.669 1.00 93.81 203 ARG A CA 1
ATOM 1648 C C . ARG A 1 203 ? 12.794 -11.317 13.007 1.00 93.81 203 ARG A C 1
ATOM 1650 O O . ARG A 1 203 ? 12.126 -11.658 12.037 1.00 93.81 203 ARG A O 1
ATOM 1657 N N . SER A 1 204 ? 12.814 -10.083 13.493 1.00 95.19 204 SER A N 1
ATOM 1658 C CA . SER A 1 204 ? 12.125 -8.939 12.901 1.00 95.19 204 SER A CA 1
ATOM 1659 C C . SER A 1 204 ? 13.151 -8.008 12.248 1.00 95.19 204 SER A C 1
ATOM 1661 O O . SER A 1 204 ? 14.264 -7.845 12.754 1.00 95.19 204 SER A O 1
ATOM 1663 N N . THR A 1 205 ? 12.851 -7.466 11.071 1.00 96.75 205 THR A N 1
ATOM 1664 C CA . THR A 1 205 ? 13.739 -6.563 10.323 1.00 96.75 205 THR A CA 1
ATOM 1665 C C . THR A 1 205 ? 12.930 -5.418 9.731 1.00 96.75 205 THR A C 1
ATOM 1667 O O . THR A 1 205 ? 11.967 -5.643 9.001 1.00 96.75 205 THR A O 1
ATOM 1670 N N . VAL A 1 206 ? 13.330 -4.185 10.045 1.00 96.81 206 VAL A N 1
ATOM 1671 C CA . VAL A 1 206 ? 12.723 -2.978 9.476 1.00 96.81 206 VAL A CA 1
ATOM 1672 C C . VAL A 1 206 ? 13.179 -2.838 8.027 1.00 96.81 206 VAL A C 1
ATOM 1674 O O . VAL A 1 206 ? 14.375 -2.737 7.755 1.00 96.81 206 VAL A O 1
ATOM 1677 N N . LEU A 1 207 ? 12.224 -2.845 7.102 1.00 96.06 207 LEU A N 1
ATOM 1678 C CA . LEU A 1 207 ? 12.478 -2.687 5.673 1.00 96.06 207 LEU A CA 1
ATOM 1679 C C . LEU A 1 207 ? 12.546 -1.219 5.270 1.00 96.06 207 LEU A C 1
ATOM 1681 O O . LEU A 1 207 ? 13.417 -0.829 4.497 1.00 96.06 207 LEU A O 1
ATOM 1685 N N . SER A 1 208 ? 11.631 -0.416 5.804 1.00 95.50 208 SER A N 1
ATOM 1686 C CA . SER A 1 208 ? 11.560 1.022 5.575 1.00 95.50 208 SER A CA 1
ATOM 1687 C C . SER A 1 208 ? 10.913 1.690 6.781 1.00 95.50 208 SER A C 1
ATOM 1689 O O . SER A 1 208 ? 10.067 1.098 7.453 1.00 95.50 208 SER A O 1
ATOM 1691 N N . SER A 1 209 ? 11.316 2.918 7.076 1.00 94.00 209 SER A N 1
ATOM 1692 C CA . SER A 1 209 ? 10.703 3.724 8.122 1.00 94.00 209 SER A CA 1
ATOM 1693 C C . SER A 1 209 ? 10.695 5.176 7.692 1.00 94.00 209 SER A C 1
ATOM 1695 O O . SER A 1 209 ? 11.655 5.661 7.100 1.00 94.00 209 SER A O 1
ATOM 1697 N N . GLU A 1 210 ? 9.625 5.866 8.046 1.00 91.38 210 GLU A N 1
ATOM 1698 C CA . GLU A 1 210 ? 9.469 7.300 7.883 1.00 91.38 210 GLU A CA 1
ATOM 1699 C C . GLU A 1 210 ? 9.219 7.927 9.252 1.00 91.38 210 GLU A C 1
ATOM 1701 O O . GLU A 1 210 ? 8.450 7.389 10.054 1.00 91.38 210 GLU A O 1
ATOM 1706 N N . ASP A 1 211 ? 9.880 9.050 9.516 1.00 89.75 211 ASP A N 1
ATOM 1707 C CA . ASP A 1 211 ? 9.709 9.835 10.735 1.00 89.75 211 ASP A CA 1
ATOM 1708 C C . ASP A 1 211 ? 9.503 11.293 10.324 1.00 89.75 211 ASP A C 1
ATOM 1710 O O . ASP A 1 211 ? 10.442 12.016 9.979 1.00 89.75 211 ASP A O 1
ATOM 1714 N N . PHE A 1 212 ? 8.245 11.725 10.354 1.00 84.50 212 PHE A N 1
ATOM 1715 C CA . PHE A 1 212 ? 7.778 13.015 9.859 1.00 84.50 212 PHE A CA 1
ATOM 1716 C C . PHE A 1 212 ? 8.117 14.174 10.815 1.00 84.50 212 PHE A C 1
ATOM 1718 O O . PHE A 1 212 ? 7.292 15.049 11.090 1.00 84.50 212 PHE A O 1
ATOM 1725 N N . ARG A 1 213 ? 9.358 14.225 11.318 1.00 68.06 213 ARG A N 1
ATOM 1726 C CA . ARG A 1 213 ? 9.836 15.288 12.224 1.00 68.06 213 ARG A CA 1
ATOM 1727 C C . ARG A 1 213 ? 9.833 16.660 11.568 1.00 68.06 213 ARG A C 1
ATOM 1729 O O . ARG A 1 213 ? 9.699 17.671 12.257 1.00 68.06 213 ARG A O 1
ATOM 1736 N N . ARG A 1 214 ? 10.028 16.702 10.250 1.00 58.34 214 ARG A N 1
ATOM 1737 C CA . ARG A 1 214 ? 10.090 17.922 9.446 1.00 58.34 214 ARG A CA 1
ATOM 1738 C C . ARG A 1 214 ? 9.383 17.637 8.127 1.00 58.34 214 ARG A C 1
ATOM 1740 O O . ARG A 1 214 ? 9.885 16.864 7.326 1.00 58.34 214 ARG A O 1
ATOM 1747 N N . GLY A 1 215 ? 8.204 18.221 7.914 1.00 59.50 215 GLY A N 1
ATOM 1748 C CA . GLY A 1 215 ? 7.479 18.146 6.636 1.00 59.50 215 GLY A CA 1
ATOM 1749 C C . GLY A 1 215 ? 8.149 18.986 5.543 1.00 59.50 215 GLY A C 1
ATOM 1750 O O . GLY A 1 215 ? 7.489 19.807 4.915 1.00 59.50 215 GLY A O 1
ATOM 1751 N N . GLU A 1 216 ? 9.469 18.873 5.405 1.00 66.75 216 GLU A N 1
ATOM 1752 C CA . GLU A 1 216 ? 10.271 19.620 4.440 1.00 66.75 216 GLU A CA 1
ATOM 1753 C C . GLU A 1 216 ? 10.054 19.038 3.041 1.00 66.75 216 GLU A C 1
ATOM 1755 O O . GLU A 1 216 ? 10.135 17.829 2.844 1.00 66.75 216 GLU A O 1
ATOM 1760 N N . LEU A 1 217 ? 9.756 19.904 2.072 1.00 69.31 217 LEU A N 1
ATOM 1761 C CA . LEU A 1 217 ? 9.586 19.512 0.674 1.00 69.31 217 LEU A CA 1
ATOM 1762 C C . LEU A 1 217 ? 10.888 18.919 0.117 1.00 69.31 217 LEU A C 1
ATOM 1764 O O . LEU A 1 217 ? 11.980 19.413 0.403 1.00 69.31 217 LEU A O 1
ATOM 1768 N N . ILE A 1 218 ? 10.767 17.907 -0.739 1.00 66.88 218 ILE A N 1
ATOM 1769 C CA . ILE A 1 218 ? 11.886 17.300 -1.464 1.00 66.88 218 ILE A CA 1
ATOM 1770 C C . ILE A 1 218 ? 11.837 17.834 -2.892 1.00 66.88 218 ILE A C 1
ATOM 1772 O O . ILE A 1 218 ? 10.915 17.500 -3.620 1.00 66.88 218 ILE A O 1
ATOM 1776 N N . ALA A 1 219 ? 12.799 18.669 -3.302 1.00 65.44 219 ALA A N 1
ATOM 1777 C CA . ALA A 1 219 ? 12.859 19.210 -4.670 1.00 65.44 219 ALA A CA 1
ATOM 1778 C C . ALA A 1 219 ? 11.521 19.820 -5.159 1.00 65.44 219 ALA A C 1
ATOM 1780 O O . ALA A 1 219 ? 11.095 19.584 -6.285 1.00 65.44 219 ALA A O 1
ATOM 1781 N N . PHE A 1 220 ? 10.856 20.592 -4.285 1.00 69.81 220 PHE A N 1
ATOM 1782 C C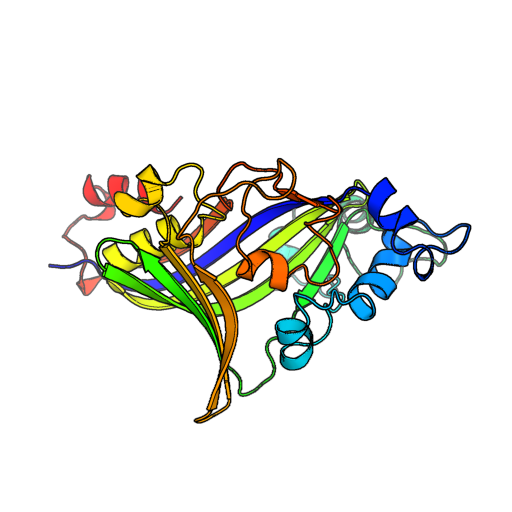A . PHE A 1 220 ? 9.514 21.174 -4.480 1.00 69.81 220 PHE A CA 1
ATOM 1783 C C . PHE A 1 220 ? 8.340 20.178 -4.510 1.00 69.81 220 PHE A C 1
ATOM 1785 O O . PHE A 1 220 ? 7.194 20.613 -4.590 1.00 69.81 220 PHE A O 1
ATOM 1792 N N . ALA A 1 221 ? 8.593 18.878 -4.355 1.00 74.38 221 ALA A N 1
ATOM 1793 C CA . ALA A 1 221 ? 7.577 17.845 -4.205 1.00 74.38 221 ALA A CA 1
ATOM 1794 C C . ALA A 1 221 ? 7.246 17.576 -2.719 1.00 74.38 221 ALA A C 1
ATOM 1796 O O . ALA A 1 221 ? 8.087 17.797 -1.834 1.00 74.38 221 ALA A O 1
ATOM 1797 N N . PRO A 1 222 ? 6.034 17.079 -2.408 1.00 80.38 222 PRO A N 1
ATOM 1798 C CA . PRO A 1 222 ? 5.663 16.707 -1.047 1.00 80.38 222 PRO A CA 1
ATOM 1799 C C . PRO A 1 222 ? 6.590 15.636 -0.447 1.00 80.38 222 PRO A C 1
ATOM 1801 O O . PRO A 1 222 ? 7.119 14.809 -1.194 1.00 80.38 222 PRO A O 1
ATOM 1804 N N . PRO A 1 223 ? 6.775 15.585 0.886 1.00 84.00 223 PRO A N 1
ATOM 1805 C CA . PRO A 1 223 ? 7.630 14.595 1.543 1.00 84.00 223 PRO A CA 1
ATOM 1806 C C . PRO A 1 223 ? 6.953 13.220 1.609 1.00 84.00 223 PRO A C 1
ATOM 1808 O O . PRO A 1 223 ? 6.582 12.752 2.682 1.00 84.00 223 PRO A O 1
ATOM 1811 N N . LEU A 1 224 ? 6.761 12.576 0.456 1.00 88.81 224 LEU A N 1
ATOM 1812 C CA . LEU A 1 224 ? 6.111 11.274 0.354 1.00 88.81 224 LEU A CA 1
ATOM 1813 C C . LEU A 1 224 ? 6.806 10.242 1.253 1.00 88.81 224 LEU A C 1
ATOM 1815 O O . LEU A 1 224 ? 8.033 10.109 1.223 1.00 88.81 224 LEU A O 1
ATOM 1819 N N . SER A 1 225 ? 6.017 9.484 2.018 1.00 90.25 225 SER A N 1
ATOM 1820 C CA . SER A 1 225 ? 6.533 8.479 2.949 1.00 90.25 225 SER A CA 1
ATOM 1821 C C . SER A 1 225 ? 7.587 7.571 2.310 1.00 90.25 225 SER A C 1
ATOM 1823 O O . SER A 1 225 ? 7.360 6.980 1.250 1.00 90.25 225 SER A O 1
ATOM 1825 N N . ALA A 1 226 ? 8.726 7.397 2.984 1.00 91.81 226 ALA A N 1
ATOM 1826 C CA . ALA A 1 226 ? 9.748 6.423 2.610 1.00 91.81 226 ALA A CA 1
ATOM 1827 C C . ALA A 1 226 ? 9.192 4.995 2.495 1.00 91.81 226 ALA A C 1
ATOM 1829 O O . ALA A 1 226 ? 9.715 4.204 1.713 1.00 91.81 226 ALA A O 1
ATOM 1830 N N . VAL A 1 227 ? 8.120 4.651 3.219 1.00 93.94 227 VAL A N 1
ATOM 1831 C CA . VAL A 1 227 ? 7.458 3.343 3.091 1.00 93.94 227 VAL A CA 1
ATOM 1832 C C . VAL A 1 227 ? 6.807 3.204 1.716 1.00 93.94 227 VAL A C 1
ATOM 1834 O O . VAL A 1 227 ? 7.057 2.226 1.016 1.00 93.94 227 VAL A O 1
ATOM 1837 N N . ILE A 1 228 ? 6.055 4.213 1.279 1.00 93.50 228 ILE A N 1
ATOM 1838 C CA . ILE A 1 228 ? 5.438 4.229 -0.052 1.00 93.50 228 ILE A CA 1
ATOM 1839 C C . ILE A 1 228 ? 6.501 4.198 -1.150 1.00 93.50 228 ILE A C 1
ATOM 1841 O O . ILE A 1 228 ? 6.451 3.343 -2.034 1.00 93.50 228 ILE A O 1
ATOM 1845 N N . ARG A 1 229 ? 7.504 5.081 -1.058 1.00 93.50 229 ARG A N 1
ATOM 1846 C CA . ARG A 1 229 ? 8.622 5.117 -2.012 1.00 93.50 229 ARG A CA 1
ATOM 1847 C C . ARG A 1 229 ? 9.358 3.778 -2.067 1.00 93.50 229 ARG A C 1
ATOM 1849 O O . ARG A 1 229 ? 9.760 3.349 -3.139 1.00 93.50 229 ARG A O 1
ATOM 1856 N N . SER A 1 230 ? 9.457 3.070 -0.940 1.00 95.00 230 SER A N 1
ATOM 1857 C CA . SER A 1 230 ? 10.106 1.760 -0.902 1.00 95.00 230 SER A CA 1
ATOM 1858 C C . SER A 1 230 ? 9.337 0.6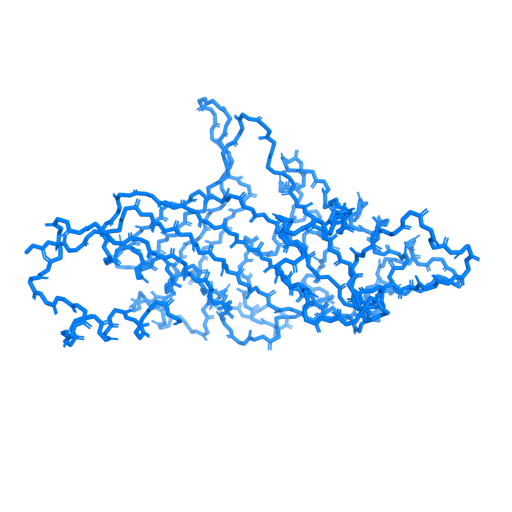42 -1.611 1.00 95.00 230 SER A C 1
ATOM 1860 O O . SER A 1 230 ? 9.965 -0.297 -2.091 1.00 95.00 230 SER A O 1
ATOM 1862 N N . PHE A 1 231 ? 8.008 0.736 -1.738 1.00 95.88 231 PHE A N 1
ATOM 1863 C CA . PHE A 1 231 ? 7.235 -0.186 -2.582 1.00 95.88 231 PHE A CA 1
ATOM 1864 C C . PHE A 1 231 ? 7.403 0.115 -4.076 1.00 95.88 231 PHE A C 1
ATOM 1866 O O . PHE A 1 231 ? 7.362 -0.798 -4.900 1.00 95.88 231 PHE A O 1
ATOM 1873 N N . LEU A 1 232 ? 7.646 1.380 -4.416 1.00 95.50 232 LEU A N 1
ATOM 1874 C CA . LEU A 1 232 ? 7.939 1.860 -5.766 1.00 95.50 232 LEU A CA 1
ATOM 1875 C C . LEU A 1 232 ? 9.454 1.946 -6.007 1.00 95.50 232 LEU A C 1
ATOM 1877 O O . LEU A 1 232 ? 9.934 2.889 -6.621 1.00 95.50 232 LEU A O 1
ATOM 1881 N N . TYR A 1 233 ? 10.229 0.969 -5.522 1.00 94.62 233 TYR A N 1
ATOM 1882 C CA . TYR A 1 233 ? 11.700 1.014 -5.556 1.00 94.62 233 TYR A CA 1
ATOM 1883 C C . TYR A 1 233 ? 12.313 1.125 -6.963 1.00 94.62 233 TYR A C 1
ATOM 1885 O O . TYR A 1 233 ? 13.510 1.384 -7.076 1.00 94.62 233 TYR A O 1
ATOM 1893 N N . PHE A 1 234 ? 11.533 0.874 -8.015 1.00 94.44 234 PHE A N 1
ATOM 1894 C CA . PHE A 1 234 ? 11.934 1.001 -9.418 1.00 94.44 234 PHE A CA 1
ATOM 1895 C C . PHE A 1 234 ? 11.846 2.451 -9.931 1.00 94.44 234 PHE A C 1
ATOM 1897 O O . PHE A 1 234 ? 12.370 2.738 -10.999 1.00 94.44 234 PHE A O 1
ATOM 1904 N N . LEU A 1 235 ? 11.242 3.356 -9.151 1.00 93.44 235 LEU A N 1
ATOM 1905 C CA . LEU A 1 235 ? 11.072 4.780 -9.439 1.00 93.44 235 LEU A CA 1
ATOM 1906 C C . LEU A 1 235 ? 11.914 5.678 -8.512 1.00 93.44 235 LEU A C 1
ATOM 1908 O O . LEU A 1 235 ? 11.994 5.447 -7.300 1.00 93.44 235 LEU A O 1
ATOM 1912 N N . ASP A 1 236 ? 12.493 6.748 -9.058 1.00 90.81 236 ASP A N 1
ATOM 1913 C CA . ASP A 1 236 ? 13.228 7.775 -8.316 1.00 90.81 236 ASP A CA 1
ATOM 1914 C C . ASP A 1 236 ? 12.379 9.028 -8.090 1.00 90.81 236 ASP A C 1
ATOM 1916 O O . ASP A 1 236 ? 12.255 9.915 -8.936 1.00 90.81 236 ASP A O 1
ATOM 1920 N N . TYR A 1 237 ? 11.848 9.146 -6.875 1.00 89.50 237 TYR A N 1
ATOM 1921 C CA . TYR A 1 237 ? 11.098 10.331 -6.469 1.00 89.50 237 TYR A CA 1
ATOM 1922 C C . TYR A 1 237 ? 11.948 11.616 -6.473 1.00 89.50 237 TYR A C 1
ATOM 1924 O O . TYR A 1 237 ? 11.426 12.704 -6.693 1.00 89.50 237 TYR A O 1
ATOM 1932 N N . SER A 1 238 ? 13.263 11.520 -6.237 1.00 86.69 238 SER A N 1
ATOM 1933 C CA . SER A 1 238 ? 14.147 12.695 -6.204 1.00 86.69 238 SER A CA 1
ATOM 1934 C C . SER A 1 238 ? 14.449 13.262 -7.591 1.00 86.69 238 SER A C 1
ATOM 1936 O O . SER A 1 238 ? 14.798 14.436 -7.705 1.00 86.69 238 SER A O 1
ATOM 1938 N N . ARG A 1 239 ? 14.265 12.442 -8.631 1.00 88.88 239 ARG A N 1
ATOM 1939 C CA . ARG A 1 239 ? 14.393 12.818 -10.043 1.00 88.88 239 ARG A CA 1
ATOM 1940 C C . ARG A 1 239 ? 13.047 13.113 -10.699 1.00 88.88 239 ARG A C 1
ATOM 1942 O O . ARG A 1 239 ? 13.006 13.329 -11.899 1.00 88.88 239 ARG A O 1
ATOM 1949 N N . GLN A 1 240 ? 11.971 13.156 -9.907 1.00 88.94 240 GLN A N 1
ATOM 1950 C CA . GLN A 1 240 ? 10.610 13.414 -10.381 1.00 88.94 240 GLN A CA 1
ATOM 1951 C C . GLN A 1 240 ? 10.109 12.367 -11.394 1.00 88.94 240 GLN A C 1
ATOM 1953 O O . GLN A 1 240 ? 9.233 12.657 -12.197 1.00 88.94 240 GLN A O 1
ATOM 1958 N N . GLU A 1 241 ? 10.594 11.119 -11.315 1.00 92.94 241 GLU A N 1
ATOM 1959 C CA . GLU A 1 241 ? 10.097 10.034 -12.179 1.00 92.94 241 GLU A CA 1
ATOM 1960 C C . GLU A 1 241 ? 8.615 9.707 -11.912 1.00 92.94 241 GLU A C 1
ATOM 1962 O O . GLU A 1 241 ? 7.950 9.076 -12.734 1.00 92.94 241 GLU A O 1
ATOM 1967 N N . PHE A 1 242 ? 8.079 10.115 -10.757 1.00 93.25 242 PHE A N 1
ATOM 1968 C CA . PHE A 1 242 ? 6.657 10.008 -10.458 1.00 93.25 242 PHE A CA 1
ATOM 1969 C C . PHE A 1 242 ? 6.178 11.026 -9.423 1.00 93.25 242 PHE A C 1
ATOM 1971 O O . PHE A 1 242 ? 6.944 11.506 -8.584 1.00 93.25 242 PHE A O 1
ATOM 1978 N N . GLU A 1 243 ? 4.868 11.255 -9.418 1.00 91.12 243 GLU A N 1
ATOM 1979 C CA . GLU A 1 243 ? 4.162 12.086 -8.445 1.00 91.12 243 GLU A CA 1
ATOM 1980 C C . GLU A 1 243 ? 2.822 11.452 -8.020 1.00 91.12 243 GLU A C 1
ATOM 1982 O O . GLU A 1 243 ? 2.201 10.726 -8.800 1.00 91.12 243 GLU A O 1
ATOM 1987 N N . PRO A 1 244 ? 2.340 11.677 -6.787 1.00 87.38 244 PRO A N 1
ATOM 1988 C CA . PRO A 1 244 ? 1.002 11.243 -6.379 1.00 87.38 244 PRO A CA 1
ATOM 1989 C C . PRO A 1 244 ? -0.095 12.035 -7.120 1.00 87.38 244 PRO A C 1
ATOM 1991 O O . PRO A 1 244 ? -0.013 13.252 -7.236 1.00 87.38 244 PRO A O 1
ATOM 1994 N N . VAL A 1 245 ? -1.151 11.357 -7.590 1.00 79.06 245 VAL A N 1
ATOM 1995 C CA . VAL A 1 245 ? -2.264 11.988 -8.348 1.00 79.06 245 VAL A CA 1
ATOM 1996 C C . VAL A 1 245 ? -3.319 12.608 -7.425 1.00 79.06 245 VAL A C 1
ATOM 1998 O O . VAL A 1 245 ? -4.013 13.548 -7.807 1.00 79.06 245 VAL A O 1
ATOM 2001 N N . LEU A 1 246 ? -3.463 12.072 -6.210 1.00 68.88 246 LEU A N 1
ATOM 2002 C CA . LEU A 1 246 ? -4.332 12.615 -5.164 1.00 68.88 246 LEU A CA 1
ATOM 2003 C C . LEU A 1 246 ? -3.476 13.253 -4.068 1.00 68.88 246 LEU A C 1
ATOM 2005 O O . LEU A 1 246 ? -2.459 12.681 -3.674 1.00 68.88 246 LEU A O 1
ATOM 2009 N N . ASP A 1 247 ? -3.904 14.415 -3.566 1.00 74.12 247 ASP A N 1
ATOM 2010 C CA . ASP A 1 247 ? -3.183 15.117 -2.500 1.00 74.12 247 ASP A CA 1
ATOM 2011 C C . ASP A 1 247 ? -3.325 14.385 -1.155 1.00 74.12 247 ASP A C 1
ATOM 2013 O O . ASP A 1 247 ? -4.389 13.868 -0.799 1.00 74.12 247 ASP A O 1
ATOM 2017 N N . GLU A 1 248 ? -2.190 14.295 -0.465 1.00 80.88 248 GLU A N 1
ATOM 2018 C CA . GLU A 1 248 ? -1.871 13.777 0.869 1.00 80.88 248 GLU A CA 1
ATOM 2019 C C . GLU A 1 248 ? -2.460 12.428 1.333 1.00 80.88 248 GLU A C 1
ATOM 2021 O O . GLU A 1 248 ? -2.073 11.942 2.405 1.00 80.88 248 GLU A O 1
ATOM 2026 N N . ARG A 1 249 ? -3.369 11.792 0.578 1.00 88.25 249 ARG A N 1
ATOM 2027 C CA . ARG A 1 249 ? -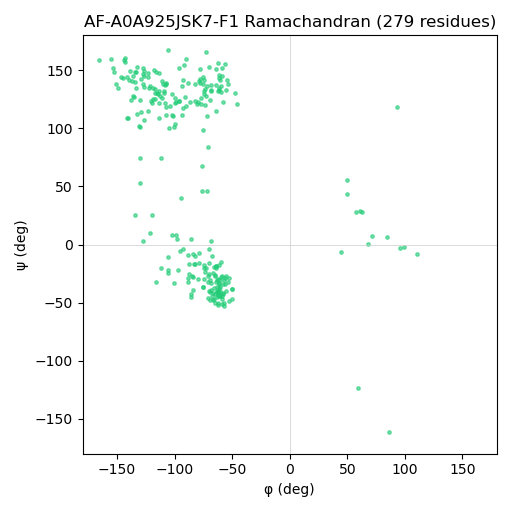4.110 10.593 0.998 1.00 88.25 249 ARG A CA 1
ATOM 2028 C C . ARG A 1 249 ? -4.279 9.546 -0.097 1.00 88.25 249 ARG A C 1
ATOM 2030 O O . ARG A 1 249 ? -4.625 9.850 -1.233 1.00 88.25 249 ARG A O 1
ATOM 2037 N N . ALA A 1 250 ? -4.178 8.287 0.309 1.00 90.06 250 ALA A N 1
ATOM 2038 C CA . ALA A 1 250 ? -4.721 7.158 -0.425 1.00 90.06 250 ALA A CA 1
ATOM 2039 C C . ALA A 1 250 ? -6.260 7.150 -0.368 1.00 90.06 250 ALA A C 1
ATOM 2041 O O . ALA A 1 250 ? -6.876 7.612 0.604 1.00 90.06 250 ALA A O 1
ATOM 2042 N N . VAL A 1 251 ? -6.877 6.570 -1.397 1.00 89.25 251 VAL A N 1
ATOM 2043 C CA . VAL A 1 251 ? -8.287 6.168 -1.364 1.00 89.25 251 VAL A CA 1
ATOM 2044 C C . VAL A 1 251 ? -8.402 4.928 -0.487 1.00 89.25 251 VAL A C 1
ATOM 2046 O O . VAL A 1 251 ? -7.604 3.999 -0.609 1.00 89.25 251 VAL A O 1
ATOM 2049 N N . VAL A 1 252 ? -9.388 4.919 0.403 1.00 89.00 252 VAL A N 1
ATOM 2050 C CA . VAL A 1 252 ? -9.629 3.814 1.328 1.00 89.00 252 VAL A CA 1
ATOM 2051 C C . VAL A 1 252 ? -10.795 2.991 0.811 1.00 89.00 252 VAL A C 1
ATOM 2053 O O . VAL A 1 252 ? -11.855 3.523 0.495 1.00 89.00 252 VAL A O 1
ATOM 2056 N N . TYR A 1 253 ? -10.603 1.680 0.734 1.00 88.06 253 TYR A N 1
ATOM 2057 C CA . TYR A 1 253 ? -11.680 0.739 0.472 1.00 88.06 253 TYR A CA 1
ATOM 2058 C C . TYR A 1 253 ? -11.675 -0.335 1.555 1.00 88.06 253 TYR A C 1
ATOM 2060 O O . TYR A 1 253 ? -10.764 -1.157 1.613 1.00 88.06 253 TYR A O 1
ATOM 2068 N N . SER A 1 254 ? -12.650 -0.278 2.461 1.00 88.75 254 SER A N 1
ATOM 2069 C CA . SER A 1 254 ? -12.646 -1.055 3.701 1.00 88.75 254 SER A CA 1
ATOM 2070 C C . SER A 1 254 ? -13.882 -1.940 3.820 1.00 88.75 254 SER A C 1
ATOM 2072 O O . SER A 1 254 ? -15.009 -1.498 3.599 1.00 88.75 254 SER A O 1
ATOM 2074 N N . TYR A 1 255 ? -13.656 -3.190 4.208 1.00 90.50 255 TYR A N 1
ATOM 2075 C CA . TYR A 1 255 ? -14.672 -4.153 4.603 1.00 90.50 255 TYR A CA 1
ATOM 2076 C C . TYR A 1 255 ? -14.541 -4.420 6.096 1.00 90.50 255 TYR A C 1
ATOM 2078 O O . TYR A 1 255 ? -13.471 -4.801 6.575 1.00 90.50 255 TYR A O 1
ATOM 2086 N N . VAL A 1 256 ? -15.640 -4.254 6.829 1.00 92.44 256 VAL A N 1
ATOM 2087 C CA . VAL A 1 256 ? -15.669 -4.454 8.280 1.00 92.44 256 VAL A CA 1
ATOM 2088 C C . VAL A 1 256 ? -16.832 -5.360 8.652 1.00 92.44 256 VAL A C 1
ATOM 2090 O O . VAL A 1 256 ? -17.982 -5.060 8.334 1.00 92.44 256 VAL A O 1
ATOM 2093 N N . ALA A 1 257 ? -16.530 -6.451 9.351 1.00 93.88 257 ALA A N 1
ATOM 2094 C CA . ALA A 1 257 ? -17.519 -7.285 10.020 1.00 93.88 257 ALA A CA 1
ATOM 2095 C C . ALA A 1 257 ? -17.566 -6.898 11.503 1.00 93.88 257 ALA A C 1
ATOM 2097 O O . ALA A 1 257 ? -16.538 -6.923 12.181 1.00 93.88 257 ALA A O 1
ATOM 2098 N N . LEU A 1 258 ? -18.740 -6.505 11.997 1.00 93.75 258 LEU A N 1
ATOM 2099 C CA . LEU A 1 258 ? -18.936 -6.103 13.392 1.00 93.75 258 LEU A CA 1
ATOM 2100 C C . LEU A 1 258 ? -19.388 -7.290 14.241 1.00 93.75 258 LEU A C 1
ATOM 2102 O O . LEU A 1 258 ? -20.232 -8.068 13.799 1.00 93.75 258 LEU A O 1
ATOM 2106 N N . ASP A 1 259 ? -18.887 -7.372 15.472 1.00 93.75 259 ASP A N 1
ATOM 2107 C CA . ASP A 1 259 ? -19.319 -8.383 16.440 1.00 93.75 259 ASP A CA 1
ATOM 2108 C C . ASP A 1 259 ? -20.729 -8.052 16.930 1.00 93.75 259 ASP A C 1
ATOM 2110 O O . ASP A 1 259 ? -20.931 -7.092 17.685 1.00 93.75 259 ASP A O 1
ATOM 2114 N N . ALA A 1 260 ? -21.694 -8.879 16.524 1.00 91.38 260 ALA A N 1
ATOM 2115 C CA . ALA A 1 260 ? -23.106 -8.723 16.850 1.00 91.38 260 ALA A CA 1
ATOM 2116 C C . ALA A 1 260 ? -23.380 -8.670 18.362 1.00 91.38 260 ALA A C 1
ATOM 2118 O O . ALA A 1 260 ? -24.329 -8.007 18.779 1.00 91.38 260 ALA A O 1
ATOM 2119 N N . GLN A 1 261 ? -22.554 -9.315 19.192 1.00 92.44 261 GLN A N 1
ATOM 2120 C CA . GLN A 1 261 ? -22.716 -9.318 20.650 1.00 92.44 261 GLN A CA 1
ATOM 2121 C C . GLN A 1 261 ? -22.354 -7.973 21.283 1.00 92.44 261 GLN A C 1
ATOM 2123 O O . GLN A 1 261 ? -22.780 -7.678 22.399 1.00 92.44 261 GLN A O 1
ATOM 2128 N N . THR A 1 262 ? -21.575 -7.147 20.581 1.00 90.94 262 THR A N 1
ATOM 2129 C CA . THR A 1 262 ? -21.132 -5.830 21.062 1.00 90.94 262 THR A CA 1
ATOM 2130 C C . THR A 1 262 ? -22.016 -4.684 20.583 1.00 90.94 262 THR A C 1
ATOM 2132 O O . THR A 1 262 ? -21.818 -3.541 21.009 1.00 90.94 262 THR A O 1
ATOM 2135 N N . LEU A 1 263 ? -22.985 -4.973 19.709 1.00 91.19 263 LEU A N 1
ATOM 2136 C CA . LEU A 1 263 ? -23.851 -3.970 19.109 1.00 91.19 263 LEU A CA 1
ATOM 2137 C C . LEU A 1 263 ? -25.018 -3.599 20.035 1.00 91.19 263 LEU A C 1
ATOM 2139 O O . LEU A 1 263 ? -25.651 -4.477 20.626 1.00 91.19 263 LEU A O 1
ATOM 2143 N N . PRO A 1 264 ? -25.360 -2.303 20.131 1.00 88.94 264 PRO A N 1
ATOM 2144 C CA . PRO A 1 264 ? -26.616 -1.873 20.727 1.00 88.94 264 PRO A CA 1
ATOM 2145 C C . PRO A 1 264 ? -27.835 -2.506 20.040 1.00 88.94 264 PRO A C 1
ATOM 2147 O O . PRO A 1 264 ? -27.810 -2.849 18.855 1.00 88.94 264 PRO A O 1
ATOM 2150 N N . LEU A 1 265 ? -28.948 -2.598 20.769 1.00 89.81 265 LEU A N 1
ATOM 2151 C CA . LEU A 1 265 ? -30.224 -2.993 20.176 1.00 89.81 265 LEU A CA 1
ATOM 2152 C C . LEU A 1 265 ? -30.608 -2.000 19.062 1.00 89.81 265 LEU A C 1
ATOM 2154 O O . LEU A 1 265 ? -30.489 -0.793 19.256 1.00 89.81 265 LEU A O 1
ATOM 2158 N N . ASN A 1 266 ? -31.078 -2.498 17.915 1.00 90.00 266 ASN A N 1
ATOM 2159 C CA . ASN A 1 266 ? -31.436 -1.690 16.737 1.00 90.00 266 ASN A CA 1
ATOM 2160 C C . ASN A 1 266 ? -30.294 -0.807 16.189 1.00 90.00 266 ASN A C 1
ATOM 2162 O O . ASN A 1 266 ? -30.556 0.220 15.568 1.00 90.00 266 ASN A O 1
ATOM 2166 N N . PHE A 1 267 ? -29.030 -1.212 16.373 1.00 90.94 267 PHE A N 1
ATOM 2167 C CA . PHE A 1 267 ? -27.862 -0.432 15.943 1.00 90.94 267 PHE A CA 1
ATOM 2168 C C . PHE A 1 267 ? -27.927 0.034 14.481 1.00 90.94 267 PHE A C 1
ATOM 2170 O O . PHE A 1 267 ? -27.570 1.164 14.187 1.00 90.94 267 PHE A O 1
ATOM 2177 N N . ARG A 1 268 ? -28.437 -0.793 13.561 1.00 88.94 268 ARG A N 1
ATOM 2178 C CA . ARG A 1 268 ? -28.531 -0.454 12.129 1.00 88.94 268 ARG A CA 1
ATOM 2179 C C . ARG A 1 268 ? -29.328 0.828 11.841 1.00 88.94 268 ARG A C 1
ATOM 2181 O O . ARG A 1 268 ? -29.030 1.514 10.867 1.00 88.94 268 ARG A O 1
ATOM 2188 N N . ASP A 1 269 ? -30.312 1.139 12.677 1.00 91.56 269 ASP A N 1
ATOM 2189 C CA . ASP A 1 269 ? -31.182 2.308 12.517 1.00 91.56 269 ASP A CA 1
ATOM 2190 C C . ASP A 1 269 ? -30.728 3.493 13.390 1.00 91.56 269 ASP A C 1
ATOM 2192 O O . ASP A 1 269 ? -31.405 4.519 13.451 1.00 91.56 269 ASP A O 1
ATOM 2196 N N . SER A 1 270 ? -29.593 3.360 14.085 1.00 90.62 270 SER A N 1
ATOM 2197 C CA . SER A 1 270 ? -29.099 4.347 15.042 1.00 90.62 270 SER A CA 1
ATOM 2198 C C . SER A 1 270 ? -28.184 5.397 14.400 1.00 90.62 270 SER A C 1
ATOM 2200 O O . SER A 1 270 ? -27.598 5.193 13.331 1.00 90.62 270 SER A O 1
ATOM 2202 N N . GLU A 1 271 ? -28.035 6.544 15.070 1.00 88.75 271 GLU A N 1
ATOM 2203 C CA . GLU A 1 271 ? -27.117 7.609 14.646 1.00 88.75 271 GLU A CA 1
ATOM 2204 C C . GLU A 1 271 ? -25.659 7.128 14.677 1.00 88.75 271 GLU A C 1
ATOM 2206 O O . GLU A 1 271 ? -24.870 7.444 13.787 1.00 88.75 271 GLU A O 1
ATOM 2211 N N . GLU A 1 272 ? -25.303 6.293 15.653 1.00 86.50 272 GLU A N 1
ATOM 2212 C CA . GLU A 1 272 ? -23.965 5.725 15.794 1.00 86.50 272 GLU A CA 1
ATOM 2213 C C . GLU A 1 272 ? -23.562 4.878 14.583 1.00 86.50 272 GLU A C 1
ATOM 2215 O O . GLU A 1 272 ? -22.401 4.926 14.170 1.00 86.50 272 GLU A O 1
ATOM 2220 N N . TYR A 1 273 ? -24.501 4.146 13.976 1.00 89.12 273 TYR A N 1
ATOM 2221 C CA . TYR A 1 273 ? -24.242 3.413 12.737 1.00 89.12 273 TYR A CA 1
ATOM 2222 C C . TYR A 1 273 ? -24.012 4.352 11.547 1.00 89.12 273 TYR A C 1
ATOM 2224 O O . TYR A 1 273 ? -23.095 4.121 10.759 1.00 89.12 273 TYR A O 1
ATOM 2232 N N . GLN A 1 274 ? -24.764 5.452 11.443 1.00 87.75 274 GLN A N 1
ATOM 2233 C CA . GLN A 1 274 ? -24.544 6.458 10.394 1.00 87.75 274 GLN A CA 1
ATOM 2234 C C . GLN A 1 274 ? -23.184 7.152 10.544 1.00 87.75 274 GLN A C 1
ATOM 2236 O O . GLN A 1 274 ? -22.444 7.306 9.570 1.00 87.75 274 GLN A O 1
ATOM 2241 N N . VAL A 1 275 ? -22.808 7.508 11.776 1.00 84.88 275 VAL A N 1
ATOM 2242 C CA . VAL A 1 275 ? -21.485 8.067 12.083 1.00 84.88 275 VAL A CA 1
ATOM 2243 C C . VAL A 1 275 ? -20.390 7.067 11.730 1.00 84.88 275 VAL A C 1
ATOM 2245 O O . VAL A 1 275 ? -19.401 7.452 11.105 1.00 84.88 275 VAL A O 1
ATOM 2248 N N . LEU A 1 276 ? -20.563 5.791 12.082 1.00 86.50 276 LEU A N 1
ATOM 2249 C CA . LEU A 1 276 ? -19.615 4.738 11.736 1.00 86.50 276 LEU A CA 1
ATOM 2250 C C . LEU A 1 276 ? -19.427 4.629 10.217 1.00 86.50 276 LEU A C 1
ATOM 2252 O O . LEU A 1 276 ? -18.293 4.696 9.747 1.00 86.50 276 LEU A O 1
ATOM 2256 N N . LEU A 1 277 ? -20.517 4.530 9.451 1.00 85.38 277 LEU A N 1
ATOM 2257 C CA . LEU A 1 277 ? -20.460 4.456 7.990 1.00 85.38 277 LEU A CA 1
ATOM 2258 C C . LEU A 1 277 ? -19.751 5.666 7.377 1.00 85.38 277 LEU A C 1
ATOM 2260 O O . LEU A 1 277 ? -18.904 5.493 6.508 1.00 85.38 277 LEU A O 1
ATOM 2264 N N . SER A 1 278 ? -20.026 6.877 7.869 1.00 81.25 278 SER A N 1
ATOM 2265 C CA . SER A 1 278 ? -19.393 8.101 7.354 1.00 81.25 278 SER A CA 1
ATOM 2266 C C . SER A 1 278 ? -17.875 8.164 7.562 1.00 81.25 278 SER A C 1
ATOM 2268 O O . SER A 1 278 ? -17.204 8.944 6.895 1.00 81.25 278 SER A O 1
ATOM 2270 N N . ARG A 1 279 ? -17.335 7.376 8.503 1.00 79.31 279 ARG A N 1
ATOM 2271 C CA . ARG A 1 279 ? -15.911 7.369 8.875 1.00 79.31 279 ARG A CA 1
ATOM 2272 C C . ARG A 1 279 ? -15.150 6.145 8.368 1.00 79.31 279 ARG A C 1
ATOM 2274 O O . ARG A 1 279 ? -13.929 6.108 8.487 1.00 79.31 279 ARG A O 1
ATOM 2281 N N . LEU A 1 280 ? -15.854 5.139 7.852 1.00 79.81 280 LEU A N 1
ATOM 2282 C CA . LEU A 1 280 ? -15.244 3.956 7.241 1.00 79.81 280 LEU A CA 1
ATOM 2283 C C . LEU A 1 280 ? -14.818 4.188 5.780 1.00 79.81 280 LEU A C 1
ATOM 2285 O O . LEU A 1 280 ? -14.022 3.397 5.275 1.00 79.81 280 LEU A O 1
ATOM 2289 N N . VAL A 1 281 ? -15.337 5.246 5.141 1.00 59.38 281 VAL A N 1
ATOM 2290 C CA . VAL A 1 281 ? -15.124 5.623 3.728 1.00 59.38 281 VAL A CA 1
ATOM 2291 C C . VAL A 1 281 ? -14.056 6.711 3.581 1.00 59.38 281 VAL A C 1
ATOM 2293 O O . VAL A 1 281 ? -14.042 7.670 4.387 1.00 59.38 281 VAL A O 1
#

Sequence (281 aa):
MTIRAEHLHTYFLLPFSIDKEAVLEDHPEFWKAGRSWLDGLDDWLAGAVHRGYRSVFDHLGAWKRHAYTDFTLDSRAYQDMAYFHRFVRRIFFDAIEPRAQAGEKESLLRAYILPIPEGRTLELESEDAHGGRAKVNVTSLQLFLFANGIGILSVAVEERDIPISQVLWINEMLRRLYPTSGRQVREGRVPCRITLTITSGARSTVLSSEDFRRGELIAFAPPLSAVIRSFLYFLDYSRQEFEPVLDERAVVYSYVALDAQTLPLNFRDSEEYQVLLSRLV

Mean predicted aligned error: 7.34 Å

Foldseek 3Di:
DFWWFQKKKKKFKFKKFFPPVLCCVVPVVLPDPPDAPVSSVQVLQQPFFAPLQCLCCVQQNGWAWDAAEDCPPPDPLVVVPVPPDPVCCQQAGRHDDPDDDPPDYDHQKIKTWRDRDPQKWKWKWFAALVGDIDIWTFDTWMKMAGSNRMIITITMTMDGTGGLVNLLVCQQAVFFFADPDPVCRNVRSYTQKMWIWMDHPPDIDTSAMDGRNDQDAQVNATPGGRVVVSSVRSDDVNSCSMHTPDPRGTDMDMDTHIDPVSADDVNCPDPVVVVSVVSND

Secondary structure (DSSP, 8-state):
---EEEEEEEEEEEEEEE-HHHHHHH-TTTS-TT--HHHHHHHHHHH---GGGHHHHHHH---EE--B---STTSHHHHHHTTS-HHHHHHHS-B--TTPPTT----SEEEEE-PPPTTEEEEEEEE-TTS-EEEEEEEEEEEEEETTSEEEEEEEEEEEEEEHHHHHHHHHHHTB-S-SSHHHHHTTSS-SEEEEEEEETTEEEEEEEEE-S----BTTB----HHHHHHTTTS-GGGTSEEESSSSBPEEEEEEEE-GGGSPTTGGGSHHHHHHHHHH-

Nearest PDB structures (foldseek):
  3muw-assembly1_U  TM=2.517E-01  e=5.133E-01  Sindbis virus
  4ez1-assembly1_E  TM=2.496E-01  e=5.797E-01  Aplysia californica
  3n40-assembly1_P  TM=2.467E-01  e=1.533E+00  Chikungunya virus
  8ua4-assembly1_B  TM=2.444E-01  e=2.493E+00  Eastern equine encephalitis virus
  8dwo-assembly1_K  TM=2.378E-01  e=2.346E+00  Eastern equine encephalitis virus

pLDDT: mean 85.32, std 12.67, range [43.22, 97.94]